Protein AF-A0A4Q5QZC1-F1 (afdb_monomer_lite)

Structure (mmCIF, N/CA/C/O backbone):
data_AF-A0A4Q5QZC1-F1
#
_entry.id   AF-A0A4Q5QZC1-F1
#
loop_
_atom_site.group_PDB
_atom_site.id
_atom_site.type_symbol
_atom_site.label_atom_id
_atom_site.label_alt_id
_atom_site.label_comp_id
_atom_site.label_asym_id
_atom_site.label_entity_id
_atom_site.label_seq_id
_atom_site.pdbx_PDB_ins_code
_atom_site.Cartn_x
_atom_site.Cartn_y
_atom_site.Cartn_z
_atom_site.occupancy
_atom_site.B_iso_or_equiv
_atom_site.auth_seq_id
_atom_site.auth_comp_id
_atom_site.auth_asym_id
_atom_site.auth_atom_id
_atom_site.pdbx_PDB_model_num
ATOM 1 N N . MET A 1 1 ? 16.296 22.040 -18.620 1.00 51.50 1 MET A N 1
ATOM 2 C CA . MET A 1 1 ? 14.878 21.638 -18.456 1.00 51.50 1 MET A CA 1
ATOM 3 C C . MET A 1 1 ? 14.466 21.848 -17.004 1.00 51.50 1 MET A C 1
ATOM 5 O O . MET A 1 1 ? 15.340 21.862 -16.149 1.00 51.50 1 MET A O 1
ATOM 9 N N . SER A 1 2 ? 13.186 22.104 -16.729 1.00 65.38 2 SER A N 1
ATOM 10 C CA . SER A 1 2 ? 12.706 22.501 -15.399 1.00 65.38 2 SER A CA 1
ATOM 11 C C . SER A 1 2 ? 12.671 21.327 -14.413 1.00 65.38 2 SER A C 1
ATOM 13 O O . SER A 1 2 ? 12.423 20.183 -14.792 1.00 65.38 2 SER A O 1
ATOM 15 N N . LEU A 1 3 ? 12.852 21.641 -13.127 1.00 75.88 3 LEU A N 1
ATOM 16 C CA . LEU A 1 3 ? 12.714 20.746 -11.965 1.00 75.88 3 LEU A CA 1
ATOM 17 C C . LEU A 1 3 ? 11.412 19.904 -12.008 1.00 75.88 3 LEU A C 1
ATOM 19 O O . LEU A 1 3 ? 11.360 18.784 -11.505 1.00 75.88 3 LEU A O 1
ATOM 23 N N . ALA A 1 4 ? 10.385 20.405 -12.703 1.00 81.50 4 ALA A N 1
ATOM 24 C CA . ALA A 1 4 ? 9.113 19.732 -12.946 1.00 81.50 4 ALA A CA 1
ATOM 25 C C . ALA A 1 4 ? 9.234 18.383 -13.684 1.00 81.50 4 ALA A C 1
ATOM 27 O O . ALA A 1 4 ? 8.495 17.457 -13.360 1.00 81.50 4 ALA A O 1
ATOM 28 N N . VAL A 1 5 ? 10.157 18.238 -14.645 1.00 79.62 5 VAL A N 1
ATOM 29 C CA . VAL A 1 5 ? 10.320 16.973 -15.391 1.00 79.62 5 VAL A CA 1
ATOM 30 C C . VAL A 1 5 ? 10.886 15.882 -14.483 1.00 79.62 5 VAL A C 1
ATOM 32 O O . VAL A 1 5 ? 10.358 14.772 -14.461 1.00 79.62 5 VAL A O 1
ATOM 35 N N . GLY A 1 6 ? 11.894 16.219 -13.672 1.00 82.19 6 GLY A N 1
ATOM 36 C CA . GLY A 1 6 ? 12.444 15.331 -12.644 1.00 82.19 6 GLY A CA 1
ATOM 37 C C . GLY A 1 6 ? 11.364 14.843 -11.678 1.00 82.19 6 GLY A C 1
ATOM 38 O O . GLY A 1 6 ? 11.226 13.642 -11.444 1.00 82.19 6 GLY A O 1
ATOM 39 N N . PHE A 1 7 ? 10.536 15.770 -11.185 1.00 84.50 7 PHE A N 1
ATOM 40 C CA . PHE A 1 7 ? 9.420 15.446 -10.297 1.00 84.50 7 PHE A CA 1
ATOM 41 C C . PHE A 1 7 ? 8.383 14.528 -10.960 1.00 84.50 7 PHE A C 1
ATOM 43 O O . PHE A 1 7 ? 7.945 13.560 -10.342 1.00 84.50 7 PHE A O 1
ATOM 50 N N . LEU A 1 8 ? 8.033 14.776 -12.227 1.00 86.44 8 LEU A N 1
ATOM 51 C CA . LEU A 1 8 ? 7.104 13.931 -12.981 1.00 86.44 8 LEU A CA 1
ATOM 52 C C . LEU A 1 8 ? 7.615 12.490 -13.103 1.00 86.44 8 LEU A C 1
ATOM 54 O O . LEU A 1 8 ? 6.837 11.552 -12.955 1.00 86.44 8 LEU A O 1
ATOM 58 N N . ILE A 1 9 ? 8.915 12.299 -13.339 1.00 86.19 9 ILE A N 1
ATOM 59 C CA . ILE A 1 9 ? 9.518 10.962 -13.434 1.00 86.19 9 ILE A CA 1
ATOM 60 C C . ILE A 1 9 ? 9.476 10.259 -12.082 1.00 86.19 9 ILE A C 1
ATOM 62 O O . ILE A 1 9 ? 9.075 9.101 -12.022 1.00 86.19 9 ILE A O 1
ATOM 66 N N . ILE A 1 10 ? 9.854 10.944 -10.998 1.00 87.94 10 ILE A N 1
ATOM 67 C CA . ILE A 1 10 ? 9.783 10.379 -9.641 1.00 87.94 10 ILE A CA 1
ATOM 68 C C . ILE A 1 10 ? 8.345 9.976 -9.316 1.00 87.94 10 ILE A C 1
ATOM 70 O O . ILE A 1 10 ? 8.111 8.876 -8.818 1.00 87.94 10 ILE A O 1
ATOM 74 N N . PHE A 1 11 ? 7.379 10.833 -9.647 1.00 89.19 11 PHE A N 1
ATOM 75 C CA . PHE A 1 11 ? 5.967 10.539 -9.461 1.00 89.19 11 PHE A CA 1
ATOM 76 C C . PHE A 1 11 ? 5.536 9.310 -10.268 1.00 89.19 11 PHE A C 1
ATOM 78 O O . PHE A 1 11 ? 4.934 8.401 -9.703 1.00 89.19 11 PHE A O 1
ATOM 85 N N . LEU A 1 12 ? 5.902 9.230 -11.553 1.00 90.94 12 LEU A N 1
ATOM 86 C CA . LEU A 1 12 ? 5.626 8.065 -12.398 1.00 90.94 12 LEU A CA 1
ATOM 87 C C . LEU A 1 12 ? 6.232 6.788 -11.806 1.00 90.94 12 LEU A C 1
ATOM 89 O O . LEU A 1 12 ? 5.527 5.792 -11.691 1.00 90.94 12 LEU A O 1
ATOM 93 N N . LEU A 1 13 ? 7.490 6.824 -11.364 1.00 91.69 13 LEU A N 1
ATOM 94 C CA . LEU A 1 13 ? 8.156 5.687 -10.720 1.00 91.69 13 LEU A CA 1
ATOM 95 C C . LEU A 1 13 ? 7.508 5.290 -9.382 1.00 91.69 13 LEU A C 1
ATOM 97 O O . LEU A 1 13 ? 7.599 4.135 -8.982 1.00 91.69 13 LEU A O 1
ATOM 101 N N . ALA A 1 14 ? 6.818 6.201 -8.694 1.00 92.94 14 ALA A N 1
ATOM 102 C CA . ALA A 1 14 ? 6.074 5.877 -7.478 1.00 92.94 14 ALA A CA 1
ATOM 103 C C . ALA A 1 14 ? 4.723 5.189 -7.760 1.00 92.94 14 ALA A C 1
ATOM 105 O O . ALA A 1 14 ? 4.244 4.427 -6.916 1.00 92.94 14 ALA A O 1
ATOM 106 N N . VAL A 1 15 ? 4.114 5.402 -8.939 1.00 93.81 15 VAL A N 1
ATOM 107 C CA . VAL A 1 15 ? 2.764 4.901 -9.283 1.00 93.81 15 VAL A CA 1
ATOM 108 C C . VAL A 1 15 ? 2.566 3.406 -8.990 1.00 93.81 15 VAL A C 1
ATOM 110 O O . VAL A 1 15 ? 1.575 3.082 -8.330 1.00 93.81 15 VAL A O 1
ATOM 113 N N . PRO A 1 16 ? 3.460 2.477 -9.389 1.00 95.31 16 PRO A N 1
ATOM 114 C CA . PRO A 1 16 ? 3.272 1.052 -9.113 1.00 95.31 16 PRO A CA 1
ATOM 115 C C . PRO A 1 16 ? 3.154 0.756 -7.613 1.00 95.31 16 PRO A C 1
ATOM 117 O O . PRO A 1 16 ? 2.273 0.004 -7.194 1.00 95.31 16 PRO A O 1
ATOM 120 N N . GLY A 1 17 ? 3.981 1.407 -6.791 1.00 95.00 17 GLY A N 1
ATOM 121 C CA . GLY A 1 17 ? 3.935 1.269 -5.338 1.00 95.00 17 GLY A CA 1
ATOM 122 C C . GLY A 1 17 ? 2.693 1.904 -4.712 1.00 95.00 17 GLY A C 1
ATOM 123 O O . GLY A 1 17 ? 2.140 1.356 -3.755 1.00 95.00 17 GLY A O 1
ATOM 124 N N . ILE A 1 18 ? 2.204 3.021 -5.266 1.00 92.25 18 ILE A N 1
ATOM 125 C CA . ILE A 1 18 ? 0.945 3.650 -4.832 1.00 92.25 18 ILE A CA 1
ATOM 126 C C . ILE A 1 18 ? -0.213 2.684 -5.094 1.00 92.25 18 ILE A C 1
ATOM 128 O O . ILE A 1 18 ? -1.002 2.399 -4.190 1.00 92.25 18 ILE A O 1
ATOM 132 N N . VAL A 1 19 ? -0.280 2.118 -6.304 1.00 94.12 19 VAL A N 1
ATOM 133 C CA . VAL A 1 19 ? -1.294 1.125 -6.684 1.00 94.12 19 VAL A CA 1
ATOM 134 C C . VAL A 1 19 ? -1.217 -0.105 -5.785 1.00 94.12 19 VAL A C 1
ATOM 136 O O . VAL A 1 19 ? -2.257 -0.568 -5.309 1.00 94.12 19 VAL A O 1
ATOM 139 N N . PHE A 1 20 ? -0.012 -0.598 -5.486 1.00 94.50 20 PHE A N 1
ATOM 140 C CA . PHE A 1 20 ? 0.186 -1.699 -4.547 1.00 94.50 20 PHE A CA 1
ATOM 141 C C . PHE A 1 20 ? -0.439 -1.388 -3.182 1.00 94.50 20 PHE A C 1
ATOM 143 O O . PHE A 1 20 ? -1.274 -2.151 -2.693 1.00 94.50 20 PHE A O 1
ATOM 150 N N . ARG A 1 21 ? -0.086 -0.246 -2.578 1.00 89.56 21 ARG A N 1
ATOM 151 C CA . ARG A 1 21 ? -0.557 0.147 -1.240 1.00 89.56 21 ARG A CA 1
ATOM 152 C C . ARG A 1 21 ? -2.072 0.330 -1.204 1.00 89.56 21 ARG A C 1
ATOM 154 O O . ARG A 1 21 ? -2.736 -0.238 -0.337 1.00 89.56 21 ARG A O 1
ATOM 161 N N . VAL A 1 22 ? -2.626 1.075 -2.160 1.00 88.25 22 VAL A N 1
ATOM 162 C CA . VAL A 1 22 ? -4.073 1.324 -2.266 1.00 88.25 22 VAL A CA 1
ATOM 163 C C . VAL A 1 22 ? -4.843 0.011 -2.404 1.00 88.25 22 VAL A C 1
ATOM 165 O O . VAL A 1 22 ? -5.880 -0.169 -1.765 1.00 88.25 22 VAL A O 1
ATOM 168 N N . THR A 1 23 ? -4.322 -0.928 -3.194 1.00 91.50 23 THR A N 1
ATOM 169 C CA . THR A 1 23 ? -4.947 -2.239 -3.418 1.00 91.50 23 THR A CA 1
ATOM 170 C C . THR A 1 23 ? -4.820 -3.152 -2.199 1.00 91.50 23 THR A C 1
ATOM 172 O O . THR A 1 23 ? -5.777 -3.834 -1.828 1.00 91.50 23 THR A O 1
ATOM 175 N N . TYR A 1 24 ? -3.668 -3.145 -1.530 1.00 90.56 24 TYR A N 1
ATOM 176 C CA . TYR A 1 24 ? -3.443 -3.916 -0.309 1.00 90.56 24 TYR A CA 1
ATOM 177 C C . TYR A 1 24 ? -4.379 -3.465 0.827 1.00 90.56 24 TYR A C 1
ATOM 179 O O . TYR A 1 24 ? -4.930 -4.294 1.552 1.00 90.56 24 TYR A O 1
ATOM 187 N N . LEU A 1 25 ? -4.630 -2.156 0.924 1.00 87.69 25 LEU A N 1
ATOM 188 C CA . LEU A 1 25 ? -5.475 -1.529 1.943 1.00 87.69 25 LEU A CA 1
ATOM 189 C C . LEU A 1 25 ? -6.933 -1.291 1.495 1.00 87.69 25 LEU A C 1
ATOM 191 O O . LEU A 1 25 ? -7.678 -0.577 2.161 1.00 87.69 25 LEU A O 1
ATOM 195 N N . SER A 1 26 ? -7.400 -1.875 0.386 1.00 80.94 26 SER A N 1
ATOM 196 C CA . SER A 1 26 ? -8.774 -1.664 -0.117 1.00 80.94 26 SER A CA 1
ATOM 197 C C . SER A 1 26 ? -9.843 -2.476 0.644 1.00 80.94 26 SER A C 1
ATOM 199 O O . SER A 1 26 ? -10.668 -3.167 0.050 1.00 80.94 26 SER A O 1
ATOM 201 N N . SER A 1 27 ? -9.818 -2.473 1.980 1.00 70.56 27 SER A N 1
ATOM 202 C CA . SER A 1 27 ? -10.809 -3.164 2.825 1.00 70.56 27 SER A CA 1
ATOM 203 C C . SER A 1 27 ? -11.757 -2.172 3.498 1.00 70.56 27 SER A C 1
ATOM 205 O O . SER A 1 27 ? -11.266 -1.135 3.943 1.00 70.56 27 SER A O 1
ATOM 207 N N . PRO A 1 28 ? -13.053 -2.502 3.683 1.00 61.62 28 PRO A N 1
ATOM 208 C CA . PRO A 1 28 ? -13.998 -1.660 4.429 1.00 61.62 28 PRO A CA 1
ATOM 209 C C . PRO A 1 28 ? -13.512 -1.283 5.836 1.00 61.62 28 PRO A C 1
ATOM 211 O O . PRO A 1 28 ? -13.788 -0.195 6.323 1.00 61.62 28 PRO A O 1
ATOM 214 N N . TYR A 1 29 ? -12.733 -2.167 6.464 1.00 61.12 29 TYR A N 1
ATOM 215 C CA . TYR A 1 29 ? -12.185 -1.987 7.814 1.00 61.12 29 TYR A CA 1
ATOM 216 C C . TYR A 1 29 ? -10.693 -1.613 7.816 1.00 61.12 29 TYR A C 1
ATOM 218 O O . TYR A 1 29 ? -10.012 -1.724 8.837 1.00 61.12 29 TYR A O 1
ATOM 226 N N . SER A 1 30 ? -10.133 -1.255 6.655 1.00 61.41 30 SER A N 1
ATOM 227 C CA . SER A 1 30 ? -8.698 -1.011 6.540 1.00 61.41 30 SER A CA 1
ATOM 228 C C . SER A 1 30 ? -8.274 0.308 7.187 1.00 61.41 30 SER A C 1
ATOM 230 O O . SER A 1 30 ? -9.008 1.292 7.170 1.00 61.41 30 SER A O 1
ATOM 232 N N . LYS A 1 31 ? -7.020 0.358 7.653 1.00 61.78 31 LYS A N 1
ATOM 233 C CA . LYS A 1 31 ? -6.296 1.570 8.069 1.00 61.78 31 LYS A CA 1
ATOM 234 C C . LYS A 1 31 ? -6.270 2.695 7.028 1.00 61.78 31 LYS A C 1
ATOM 236 O O . LYS A 1 31 ? -5.840 3.786 7.367 1.00 61.78 31 LYS A O 1
ATOM 241 N N . ARG A 1 32 ? -6.725 2.463 5.792 1.00 56.56 32 ARG A N 1
ATOM 242 C CA . ARG A 1 32 ? -6.837 3.492 4.746 1.00 56.56 32 ARG A CA 1
ATOM 243 C C . ARG A 1 32 ? -7.636 4.730 5.185 1.00 56.56 32 ARG A C 1
ATOM 245 O O . ARG A 1 32 ? -7.406 5.801 4.646 1.00 56.56 32 ARG A O 1
ATOM 252 N N . ASN A 1 33 ? -8.539 4.587 6.157 1.00 53.50 33 ASN A N 1
ATOM 253 C CA . ASN A 1 33 ? -9.345 5.694 6.687 1.00 53.50 33 ASN A CA 1
ATOM 254 C C . ASN A 1 33 ? -8.649 6.501 7.798 1.00 53.50 33 ASN A C 1
ATOM 256 O O . ASN A 1 33 ? -9.258 7.408 8.356 1.00 53.50 33 ASN A O 1
ATOM 260 N N . ILE A 1 34 ? -7.400 6.169 8.127 1.00 58.31 34 ILE A N 1
ATOM 261 C CA . ILE A 1 34 ? -6.556 6.978 9.002 1.00 58.31 34 ILE A CA 1
ATOM 262 C C . ILE A 1 34 ? -5.845 8.000 8.104 1.00 58.31 34 ILE A C 1
ATOM 264 O O . ILE A 1 34 ? -5.271 7.608 7.090 1.00 58.31 34 ILE A O 1
ATOM 268 N N . ASN A 1 35 ? -5.903 9.285 8.456 1.00 54.94 35 ASN A N 1
ATOM 269 C CA . ASN A 1 35 ? -5.158 10.409 7.900 1.00 54.94 35 ASN A CA 1
ATOM 270 C C . ASN A 1 35 ? -3.667 10.067 7.891 1.00 54.94 35 ASN A C 1
ATOM 272 O O . ASN A 1 35 ? -2.915 10.431 8.790 1.00 54.94 35 ASN A O 1
ATOM 276 N N . THR A 1 36 ? -3.218 9.384 6.852 1.00 63.41 36 THR A N 1
ATOM 277 C CA . THR A 1 36 ? -1.829 9.484 6.440 1.00 63.41 36 THR A CA 1
ATOM 278 C C . THR A 1 36 ? -1.707 10.743 5.608 1.00 63.41 36 THR A C 1
ATOM 280 O O . THR A 1 36 ? -2.541 10.997 4.734 1.00 63.41 36 THR A O 1
ATOM 283 N N . THR A 1 37 ? -0.698 11.564 5.883 1.00 73.56 37 THR A N 1
ATOM 284 C CA . THR A 1 37 ? -0.448 12.734 5.034 1.00 73.56 37 THR A CA 1
ATOM 285 C C . THR A 1 37 ? -0.144 12.266 3.608 1.00 73.56 37 THR A C 1
ATOM 287 O O . THR A 1 37 ? 0.437 11.198 3.414 1.00 73.56 37 THR A O 1
ATOM 290 N N . THR A 1 38 ? -0.483 13.057 2.583 1.00 72.44 38 THR A N 1
ATOM 291 C CA . THR A 1 38 ? -0.159 12.715 1.182 1.00 72.44 38 THR A CA 1
ATOM 292 C C . THR A 1 38 ? 1.329 12.386 1.006 1.00 72.44 38 THR A C 1
ATOM 294 O O . THR A 1 38 ? 1.693 11.517 0.218 1.00 72.44 38 THR A O 1
ATOM 297 N N . LEU A 1 39 ? 2.200 13.035 1.788 1.00 75.62 39 LEU A N 1
ATOM 298 C CA . LEU A 1 39 ? 3.631 12.740 1.826 1.00 75.62 39 LEU A CA 1
ATOM 299 C C . LEU A 1 39 ? 3.932 11.357 2.408 1.00 75.62 39 LEU A C 1
ATOM 301 O O . LEU A 1 39 ? 4.700 10.616 1.804 1.00 75.62 39 LEU A O 1
ATOM 305 N N . GLU A 1 40 ? 3.336 10.976 3.537 1.00 77.06 40 GLU A N 1
ATOM 306 C CA . GLU A 1 40 ? 3.491 9.627 4.101 1.00 77.06 40 GLU A CA 1
ATOM 307 C C . GLU A 1 40 ? 2.998 8.541 3.146 1.00 77.06 40 GLU A C 1
ATOM 309 O O . GLU A 1 40 ? 3.614 7.476 3.042 1.00 77.06 40 GLU A O 1
ATOM 314 N N . GLU A 1 41 ? 1.914 8.796 2.412 1.00 76.88 41 GLU A N 1
ATOM 315 C CA . GLU A 1 41 ? 1.438 7.877 1.379 1.00 76.88 41 GLU A CA 1
ATOM 316 C C . GLU A 1 41 ? 2.471 7.700 0.270 1.00 76.88 41 GLU A C 1
ATOM 318 O O . GLU A 1 41 ? 2.780 6.567 -0.102 1.00 76.88 41 GLU A O 1
ATOM 323 N N . ILE A 1 42 ? 3.061 8.802 -0.201 1.00 80.31 42 ILE A N 1
ATOM 324 C CA . ILE A 1 42 ? 4.128 8.773 -1.201 1.00 80.31 42 ILE A CA 1
ATOM 325 C C . ILE A 1 42 ? 5.345 8.025 -0.645 1.00 80.31 42 ILE A C 1
ATOM 327 O O . ILE A 1 42 ? 5.760 7.037 -1.245 1.00 80.31 42 ILE A O 1
ATOM 331 N N . TYR A 1 43 ? 5.875 8.397 0.522 1.00 84.50 43 TYR A N 1
ATOM 332 C CA . TYR A 1 43 ? 7.055 7.748 1.106 1.00 84.50 43 TYR A CA 1
ATOM 333 C C . TYR A 1 43 ? 6.848 6.252 1.351 1.00 84.50 43 TYR A C 1
ATOM 335 O O . TYR A 1 43 ? 7.698 5.440 0.985 1.00 84.50 43 TYR A O 1
ATOM 343 N N . SER A 1 44 ? 5.702 5.865 1.913 1.00 83.00 44 SER A N 1
ATOM 344 C CA . SER A 1 44 ? 5.386 4.451 2.147 1.00 83.00 44 SER A CA 1
ATOM 345 C C . SER A 1 44 ? 5.166 3.668 0.849 1.00 83.00 44 SER A C 1
ATOM 347 O O . SER A 1 44 ? 5.385 2.458 0.832 1.00 83.00 44 SER A O 1
ATOM 349 N N . SER A 1 45 ? 4.792 4.337 -0.246 1.00 89.31 45 SER A N 1
ATOM 350 C CA . SER A 1 45 ? 4.674 3.736 -1.578 1.00 89.31 45 SER A CA 1
ATOM 351 C C . SER A 1 45 ? 6.007 3.598 -2.326 1.00 89.31 45 SER A C 1
ATOM 353 O O . SER A 1 45 ? 6.134 2.724 -3.185 1.00 89.31 45 SER A O 1
ATOM 355 N N . LEU A 1 46 ? 7.031 4.383 -1.974 1.00 91.50 46 LEU A N 1
ATOM 356 C CA . LEU A 1 46 ? 8.352 4.289 -2.608 1.00 91.50 46 LEU A CA 1
ATOM 357 C C . LEU A 1 46 ? 9.039 2.950 -2.322 1.00 91.50 46 LEU A C 1
ATOM 359 O O . LEU A 1 46 ? 9.719 2.420 -3.196 1.00 91.50 46 LEU A O 1
ATOM 363 N N . ILE A 1 47 ? 8.840 2.378 -1.131 1.00 91.88 47 ILE A N 1
ATOM 364 C CA . ILE A 1 47 ? 9.422 1.080 -0.757 1.00 91.88 47 ILE A CA 1
ATOM 365 C C . ILE A 1 47 ? 8.930 -0.049 -1.683 1.00 91.88 47 ILE A C 1
ATOM 367 O O . ILE A 1 47 ? 9.772 -0.691 -2.316 1.00 91.88 47 ILE A O 1
ATOM 371 N N . PRO A 1 48 ? 7.612 -0.314 -1.824 1.00 92.50 48 PRO A N 1
ATOM 372 C CA . PRO A 1 48 ? 7.143 -1.328 -2.760 1.00 92.50 48 PRO A CA 1
ATOM 373 C C . PRO A 1 48 ? 7.516 -0.973 -4.201 1.00 92.50 48 PRO A C 1
ATOM 375 O O . PRO A 1 48 ? 7.996 -1.851 -4.915 1.00 92.50 48 PRO A O 1
ATOM 378 N N . ALA A 1 49 ? 7.407 0.295 -4.617 1.00 95.50 49 ALA A N 1
ATOM 379 C CA . ALA A 1 49 ? 7.833 0.706 -5.955 1.00 95.50 49 ALA A CA 1
ATOM 380 C C . ALA A 1 49 ? 9.289 0.296 -6.236 1.00 95.50 49 ALA A C 1
ATOM 382 O O . ALA A 1 49 ? 9.561 -0.363 -7.238 1.00 95.50 49 ALA A O 1
ATOM 383 N N . PHE A 1 50 ? 10.212 0.603 -5.320 1.00 95.00 50 PHE A N 1
ATOM 384 C CA . PHE A 1 50 ? 11.624 0.246 -5.435 1.00 95.00 50 PHE A CA 1
ATOM 385 C C . PHE A 1 50 ? 11.840 -1.269 -5.535 1.00 95.00 50 PHE A C 1
ATOM 387 O O . PHE A 1 50 ? 12.597 -1.722 -6.397 1.00 95.00 50 PHE A O 1
ATOM 394 N N . ILE A 1 51 ? 11.156 -2.062 -4.702 1.00 95.75 51 ILE A N 1
ATOM 395 C CA . ILE A 1 51 ? 11.254 -3.529 -4.726 1.00 95.75 51 ILE A CA 1
ATOM 396 C C . ILE A 1 51 ? 10.816 -4.069 -6.092 1.00 95.75 51 ILE A C 1
ATOM 398 O O . ILE A 1 51 ? 11.555 -4.822 -6.726 1.00 95.75 51 ILE A O 1
ATOM 402 N N . PHE A 1 52 ? 9.647 -3.659 -6.585 1.00 95.88 52 PHE A N 1
ATOM 403 C CA . PHE A 1 52 ? 9.114 -4.165 -7.850 1.00 95.88 52 PHE A CA 1
ATOM 404 C C . PHE A 1 52 ? 9.885 -3.666 -9.071 1.00 95.88 52 PHE A C 1
ATOM 406 O O . PHE A 1 52 ? 10.095 -4.435 -10.012 1.00 95.88 52 PHE A O 1
ATOM 413 N N . HIS A 1 53 ? 10.367 -2.421 -9.055 1.00 95.81 53 HIS A N 1
ATOM 414 C CA . HIS A 1 53 ? 11.279 -1.932 -10.083 1.00 95.81 53 HIS A CA 1
ATOM 415 C C . HIS A 1 53 ? 12.570 -2.754 -10.101 1.00 95.81 53 HIS A C 1
ATOM 417 O O . HIS A 1 53 ? 12.965 -3.211 -11.170 1.00 95.81 53 HIS A O 1
ATOM 423 N N . SER A 1 54 ? 13.173 -3.025 -8.940 1.00 95.62 54 SER A N 1
ATOM 424 C CA . SER A 1 54 ? 14.393 -3.837 -8.829 1.00 95.62 54 SER A CA 1
ATOM 425 C C . SER A 1 54 ? 14.189 -5.253 -9.368 1.00 95.62 54 SER A C 1
ATOM 427 O O . SER A 1 54 ? 14.979 -5.724 -10.183 1.00 95.62 54 SER A O 1
ATOM 429 N N . VAL A 1 55 ? 13.093 -5.916 -8.987 1.00 96.12 55 VAL A N 1
ATOM 430 C CA . VAL A 1 55 ? 12.746 -7.247 -9.511 1.00 96.12 55 VAL A CA 1
ATOM 431 C C . VAL A 1 55 ? 12.541 -7.201 -11.026 1.00 96.12 55 VAL A C 1
ATOM 433 O O . VAL A 1 55 ? 13.096 -8.027 -11.745 1.00 96.12 55 VAL A O 1
ATOM 436 N N . SER A 1 56 ? 11.807 -6.210 -11.533 1.00 95.38 56 SER A N 1
ATOM 437 C CA . SER A 1 56 ? 11.558 -6.067 -12.972 1.00 95.38 56 SER A CA 1
ATOM 438 C C . SER A 1 56 ? 12.844 -5.815 -13.762 1.00 95.38 56 SER A C 1
ATOM 440 O O . SER A 1 56 ? 13.028 -6.373 -14.839 1.00 95.38 56 SER A O 1
ATOM 442 N N . VAL A 1 57 ? 13.759 -5.009 -13.218 1.00 94.56 57 VAL A N 1
ATOM 443 C CA . VAL A 1 57 ? 15.087 -4.757 -13.793 1.00 94.56 57 VAL A CA 1
ATOM 444 C C . VAL A 1 57 ? 15.900 -6.047 -13.876 1.00 94.56 57 VAL A C 1
ATOM 446 O O . VAL A 1 57 ? 16.495 -6.317 -14.919 1.00 94.56 57 VAL A O 1
ATOM 449 N N . LEU A 1 58 ? 15.919 -6.849 -12.807 1.00 95.50 58 LEU A N 1
ATOM 450 C CA . LEU A 1 58 ? 16.615 -8.137 -12.793 1.00 95.50 58 LEU A CA 1
ATOM 451 C C . LEU A 1 58 ? 16.039 -9.100 -13.836 1.00 95.50 58 LEU A C 1
ATOM 453 O O . LEU A 1 58 ? 16.802 -9.714 -14.579 1.00 95.50 58 LEU A O 1
ATOM 457 N N . VAL A 1 59 ? 14.709 -9.184 -13.944 1.00 95.88 59 VAL A N 1
ATOM 458 C CA . VAL A 1 59 ? 14.031 -10.019 -14.949 1.00 95.88 59 VAL A CA 1
ATOM 459 C C . VAL A 1 59 ? 14.389 -9.571 -16.366 1.00 95.88 59 VAL A C 1
ATOM 461 O O . VAL A 1 59 ? 14.820 -10.388 -17.173 1.00 95.88 59 VAL A O 1
ATOM 464 N N . LEU A 1 60 ? 14.276 -8.276 -16.671 1.00 95.31 60 LEU A N 1
ATOM 465 C CA . LEU A 1 60 ? 14.606 -7.740 -17.996 1.00 95.31 60 LEU A CA 1
ATOM 466 C C . LEU A 1 60 ? 16.082 -7.944 -18.353 1.00 95.31 60 LEU A C 1
ATOM 468 O O . LEU A 1 60 ? 16.394 -8.305 -19.486 1.00 95.31 60 LEU A O 1
ATOM 472 N N . SER A 1 61 ? 16.977 -7.770 -17.381 1.00 94.00 61 SER A N 1
ATOM 473 C CA . SER A 1 61 ? 18.413 -7.999 -17.569 1.00 94.00 61 SER A CA 1
ATOM 474 C C . SER A 1 61 ? 18.710 -9.479 -17.831 1.00 94.00 61 SER A C 1
ATOM 476 O O . SER A 1 61 ? 19.500 -9.795 -18.717 1.00 94.00 61 SER A O 1
ATOM 478 N N . GLY A 1 62 ? 18.033 -10.390 -17.122 1.00 95.69 62 GLY A N 1
ATOM 479 C CA . GLY A 1 62 ? 18.108 -11.835 -17.361 1.00 95.69 62 GLY A CA 1
ATOM 480 C C . GLY A 1 62 ? 17.569 -12.260 -18.732 1.00 95.69 62 GLY A C 1
ATOM 481 O O . GLY A 1 62 ? 18.060 -13.224 -19.309 1.00 95.69 62 GLY A O 1
ATOM 482 N N . LEU A 1 63 ? 16.616 -11.506 -19.290 1.00 95.75 63 LEU A N 1
ATOM 483 C CA . LEU A 1 63 ? 16.112 -11.677 -20.659 1.00 95.75 63 LEU A CA 1
ATOM 484 C C . LEU A 1 63 ? 17.019 -11.037 -21.730 1.00 95.75 63 LEU A C 1
ATOM 486 O O . LEU A 1 63 ? 16.701 -11.094 -22.915 1.00 95.75 63 LEU A O 1
ATOM 490 N N . GLY A 1 64 ? 18.140 -10.424 -21.338 1.00 94.06 64 GLY A N 1
ATOM 491 C CA . GLY A 1 64 ? 19.116 -9.826 -22.252 1.00 94.06 64 GLY A CA 1
ATOM 492 C C . GLY A 1 64 ? 18.837 -8.371 -22.644 1.00 94.06 64 GLY A C 1
ATOM 493 O O . GLY A 1 64 ? 19.574 -7.810 -23.459 1.00 94.06 64 GLY A O 1
ATOM 494 N N . TYR A 1 65 ? 17.822 -7.721 -22.065 1.00 92.00 65 TYR A N 1
ATOM 495 C CA . TYR A 1 65 ? 17.576 -6.298 -22.300 1.00 92.00 65 TYR A CA 1
ATOM 496 C C . TYR A 1 65 ? 18.607 -5.439 -21.560 1.00 92.00 65 TYR A C 1
ATOM 498 O O . TYR A 1 65 ? 18.836 -5.595 -20.361 1.00 92.00 65 TYR A O 1
ATOM 506 N N . LYS A 1 66 ? 19.210 -4.477 -22.267 1.00 89.75 66 LYS A N 1
ATOM 507 C CA . LYS A 1 66 ? 20.153 -3.513 -21.682 1.00 89.75 66 LYS A CA 1
ATOM 508 C C . LYS A 1 66 ? 19.413 -2.259 -21.234 1.00 89.75 66 LYS A C 1
ATOM 510 O O . LYS A 1 66 ? 18.905 -1.505 -22.060 1.00 89.75 66 LYS A O 1
ATOM 515 N N . ILE A 1 67 ? 19.383 -2.018 -19.928 1.00 88.06 67 ILE A N 1
ATOM 516 C CA . ILE A 1 67 ? 18.734 -0.841 -19.343 1.00 88.06 67 ILE A CA 1
ATOM 517 C C . ILE A 1 67 ? 19.754 0.296 -19.244 1.00 88.06 67 ILE A C 1
ATOM 519 O O . ILE A 1 67 ? 20.794 0.166 -18.600 1.00 88.06 67 ILE A O 1
ATOM 523 N N . ASN A 1 68 ? 19.458 1.430 -19.881 1.00 87.56 68 ASN A N 1
ATOM 524 C CA . ASN A 1 68 ? 20.323 2.606 -19.847 1.00 87.56 68 ASN A CA 1
ATOM 525 C C . ASN A 1 68 ? 20.023 3.473 -18.611 1.00 87.56 68 ASN A C 1
ATOM 527 O O . ASN A 1 68 ? 19.300 4.468 -18.686 1.00 87.56 68 ASN A O 1
ATOM 531 N N . PHE A 1 69 ? 20.594 3.100 -17.463 1.00 86.69 69 PHE A N 1
ATOM 532 C CA . PHE A 1 69 ? 20.445 3.863 -16.217 1.00 86.69 69 PHE A CA 1
ATOM 533 C C . PHE A 1 69 ? 20.995 5.286 -16.317 1.00 86.69 69 PHE A C 1
ATOM 535 O O . PHE A 1 69 ? 20.437 6.193 -15.703 1.00 86.69 69 PHE A O 1
ATOM 542 N N . GLN A 1 70 ? 22.036 5.504 -17.127 1.00 85.62 70 GLN A N 1
ATOM 543 C CA . GLN A 1 70 ? 22.594 6.837 -17.343 1.00 85.62 70 GLN A CA 1
ATOM 544 C C . GLN A 1 70 ? 21.563 7.772 -17.981 1.00 85.62 70 GLN A C 1
ATOM 546 O O . GLN A 1 70 ? 21.460 8.930 -17.588 1.00 85.62 70 GLN A O 1
ATOM 551 N N . PHE A 1 71 ? 20.772 7.274 -18.935 1.00 83.00 71 PHE A N 1
ATOM 552 C CA . PHE A 1 71 ? 19.697 8.048 -19.550 1.00 83.00 71 PHE A CA 1
ATOM 553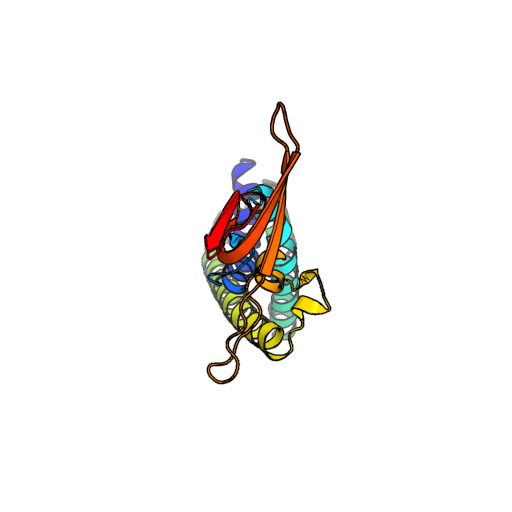 C C . PHE A 1 71 ? 18.616 8.424 -18.528 1.00 83.00 71 PHE A C 1
ATOM 555 O O . PHE A 1 71 ? 18.243 9.591 -18.452 1.00 83.00 71 PHE A O 1
ATOM 562 N N . ILE A 1 72 ? 18.181 7.474 -17.691 1.00 82.56 72 ILE A N 1
ATOM 563 C CA . ILE A 1 72 ? 17.199 7.724 -16.619 1.00 82.56 72 ILE A CA 1
ATOM 564 C C . ILE A 1 72 ? 17.741 8.754 -15.617 1.00 82.56 72 ILE A C 1
ATOM 566 O O . ILE A 1 72 ? 17.036 9.695 -15.255 1.00 82.56 72 ILE A O 1
ATOM 570 N N . PHE A 1 73 ? 19.002 8.618 -15.201 1.00 83.62 73 PHE A N 1
ATOM 571 C CA . PHE A 1 73 ? 19.643 9.558 -14.285 1.00 83.62 73 PHE A CA 1
ATOM 572 C C . PHE A 1 73 ? 19.738 10.960 -14.892 1.00 83.62 73 PHE A C 1
ATOM 574 O O . PHE A 1 73 ? 19.338 11.929 -14.253 1.00 83.62 73 PHE A O 1
ATOM 581 N N . ASN A 1 74 ? 20.177 11.073 -16.149 1.00 82.75 74 ASN A N 1
ATOM 582 C CA . ASN A 1 74 ? 20.239 12.348 -16.866 1.00 82.75 74 ASN A CA 1
ATOM 583 C C . ASN A 1 74 ? 18.857 13.017 -16.980 1.00 82.75 74 ASN A C 1
ATOM 585 O O . ASN A 1 74 ? 18.766 14.241 -16.861 1.00 82.75 74 ASN A O 1
ATOM 589 N N . LEU A 1 75 ? 17.796 12.220 -17.166 1.00 79.25 75 LEU A N 1
ATOM 590 C CA . LEU A 1 75 ? 16.404 12.674 -17.193 1.00 79.25 75 LEU A CA 1
ATOM 591 C C . LEU A 1 75 ? 15.967 13.228 -15.821 1.00 79.25 75 LEU A C 1
ATOM 593 O O . LEU A 1 75 ? 15.315 14.269 -15.759 1.00 79.25 75 LEU A O 1
ATOM 597 N N . LEU A 1 76 ? 16.374 12.574 -14.726 1.00 82.50 76 LEU A N 1
ATOM 598 C CA . LEU A 1 76 ? 16.076 12.985 -13.346 1.00 82.50 76 LEU A CA 1
ATOM 599 C C . LEU A 1 76 ? 16.757 14.303 -12.956 1.00 82.50 76 LEU A C 1
ATOM 601 O O . LEU A 1 76 ? 16.104 15.180 -12.396 1.00 82.50 76 LEU A O 1
ATOM 605 N N . ILE A 1 77 ? 18.049 14.463 -13.267 1.00 83.88 77 ILE A N 1
ATOM 606 C CA . ILE A 1 77 ? 18.807 15.684 -12.930 1.00 83.88 77 ILE A CA 1
ATOM 607 C C . ILE A 1 77 ? 18.617 16.816 -13.950 1.00 83.88 77 ILE A C 1
ATOM 609 O O . ILE A 1 77 ? 19.273 17.851 -13.850 1.00 83.88 77 ILE A O 1
ATOM 613 N N . ALA A 1 78 ? 17.743 16.615 -14.945 1.00 73.50 78 ALA 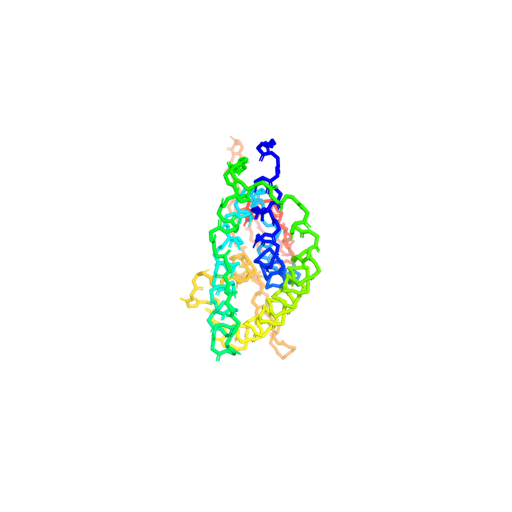A N 1
ATOM 614 C CA . ALA A 1 78 ? 17.485 17.552 -16.036 1.00 73.50 78 ALA A CA 1
ATOM 615 C C . ALA A 1 78 ? 18.774 18.053 -16.720 1.00 73.50 78 ALA A C 1
ATOM 617 O O . ALA A 1 78 ? 18.857 19.210 -17.151 1.00 73.50 78 ALA A O 1
ATOM 618 N N . ASN A 1 79 ? 19.792 17.187 -16.809 1.00 73.44 79 ASN A N 1
ATOM 619 C CA . ASN A 1 79 ? 21.084 17.550 -17.370 1.00 73.44 79 ASN A CA 1
ATOM 620 C C . ASN A 1 79 ? 20.972 17.620 -18.897 1.00 73.44 79 ASN A C 1
ATOM 622 O O . ASN A 1 79 ? 20.852 16.604 -19.584 1.00 73.44 79 ASN A O 1
ATOM 626 N N . ASN A 1 80 ? 21.053 18.842 -19.423 1.00 58.09 80 ASN A N 1
ATOM 627 C CA . ASN A 1 80 ? 20.988 19.151 -20.852 1.00 58.09 80 ASN A CA 1
ATOM 628 C C . ASN A 1 80 ? 22.169 18.568 -21.669 1.00 58.09 80 ASN A C 1
ATOM 630 O O . ASN A 1 80 ? 22.228 18.778 -22.878 1.00 58.09 80 ASN A O 1
ATOM 634 N N . ALA A 1 81 ? 23.105 17.829 -21.058 1.00 54.34 81 ALA A N 1
ATOM 635 C CA . ALA A 1 81 ? 24.121 17.057 -21.780 1.00 54.34 81 ALA A CA 1
ATOM 636 C C . ALA A 1 81 ? 23.516 15.970 -22.699 1.00 54.34 81 ALA A C 1
ATOM 638 O O . ALA A 1 81 ? 24.180 15.502 -23.625 1.00 54.34 81 ALA A O 1
ATOM 639 N N . ALA A 1 82 ? 22.250 15.591 -22.492 1.00 51.03 82 ALA A N 1
ATOM 640 C CA . ALA A 1 82 ? 21.496 14.771 -23.432 1.00 51.03 82 ALA A CA 1
ATOM 641 C C . ALA A 1 82 ? 21.024 15.620 -24.632 1.00 51.03 82 ALA A C 1
ATOM 643 O O . ALA A 1 82 ? 19.894 16.098 -24.672 1.00 51.03 82 ALA A O 1
ATOM 644 N N . LYS A 1 83 ? 21.893 15.785 -25.636 1.00 51.25 83 LYS A N 1
ATOM 645 C CA . LYS A 1 83 ? 21.594 16.445 -26.926 1.00 51.25 83 LYS A CA 1
ATOM 646 C C . LYS A 1 83 ? 20.505 15.762 -27.777 1.00 51.25 83 LYS A C 1
ATOM 648 O O . LYS A 1 83 ? 20.160 16.287 -28.826 1.00 51.25 83 LYS A O 1
ATOM 653 N N . ASP A 1 84 ? 19.927 14.651 -27.324 1.00 62.16 84 ASP A N 1
ATOM 654 C CA . ASP A 1 84 ? 18.962 13.853 -28.085 1.00 62.16 84 ASP A CA 1
ATOM 655 C C . ASP A 1 84 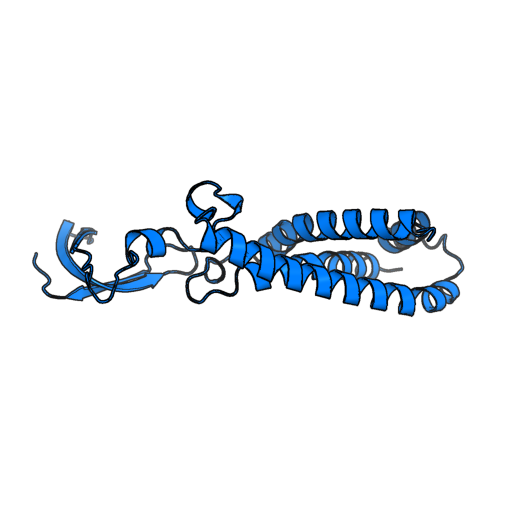? 17.601 13.755 -27.377 1.00 62.16 84 ASP A C 1
ATOM 657 O O . ASP A 1 84 ? 17.147 12.669 -27.019 1.00 62.16 84 ASP A O 1
ATOM 661 N N . ILE A 1 85 ? 16.895 14.880 -27.216 1.00 65.31 85 ILE A N 1
ATOM 662 C CA . ILE A 1 85 ? 15.452 14.856 -26.886 1.00 65.31 85 ILE A CA 1
ATOM 663 C C . ILE A 1 85 ? 14.677 13.985 -27.889 1.00 65.31 85 ILE A C 1
ATOM 665 O O . ILE A 1 85 ? 13.722 13.316 -27.510 1.00 65.31 85 ILE A O 1
ATOM 669 N N . ASN A 1 86 ? 15.137 13.907 -29.140 1.00 69.56 86 ASN A N 1
ATOM 670 C CA . ASN A 1 86 ? 14.532 13.064 -30.170 1.00 69.56 86 ASN A CA 1
ATOM 671 C C . ASN A 1 86 ? 14.551 11.568 -29.812 1.00 69.56 86 ASN A C 1
ATOM 673 O O . ASN A 1 86 ? 13.604 10.865 -30.143 1.00 69.56 86 ASN A O 1
ATOM 677 N N . ARG A 1 87 ? 15.553 11.096 -29.055 1.00 74.25 87 ARG A N 1
ATOM 678 C CA . ARG A 1 87 ? 15.597 9.706 -28.572 1.00 74.25 87 ARG A CA 1
ATOM 679 C C . ARG A 1 87 ? 14.581 9.425 -27.469 1.00 74.25 87 ARG A C 1
ATOM 681 O O . ARG A 1 87 ? 14.261 8.267 -27.232 1.00 74.25 87 ARG A O 1
ATOM 688 N N . LEU A 1 88 ? 14.058 10.447 -26.785 1.00 75.25 88 LEU A N 1
ATOM 689 C CA . LEU A 1 88 ? 13.025 10.248 -25.765 1.00 75.25 88 LEU A CA 1
ATOM 690 C C . LEU A 1 88 ? 11.773 9.609 -26.374 1.00 75.25 88 LEU A C 1
ATOM 692 O O . LEU A 1 88 ? 11.190 8.724 -25.754 1.00 75.25 88 LEU A O 1
ATOM 696 N N . ASN A 1 89 ? 11.405 10.010 -27.595 1.00 80.56 89 ASN A N 1
ATOM 697 C CA . ASN A 1 89 ? 10.255 9.451 -28.303 1.00 80.56 89 ASN A CA 1
ATOM 698 C C . ASN A 1 89 ? 10.430 7.954 -28.592 1.00 80.56 89 ASN A C 1
ATOM 700 O O . ASN A 1 89 ? 9.472 7.199 -28.435 1.00 80.56 89 ASN A O 1
ATOM 704 N N . ASP A 1 90 ? 11.650 7.515 -28.909 1.00 84.75 90 ASP A N 1
ATOM 705 C CA . ASP A 1 90 ? 11.954 6.105 -29.186 1.00 84.75 90 ASP A CA 1
ATOM 706 C C . ASP A 1 90 ? 11.775 5.221 -27.939 1.00 84.75 90 ASP A C 1
ATOM 708 O O . ASP A 1 90 ? 11.344 4.070 -28.027 1.00 84.75 90 ASP A O 1
ATOM 712 N N . TYR A 1 91 ? 12.0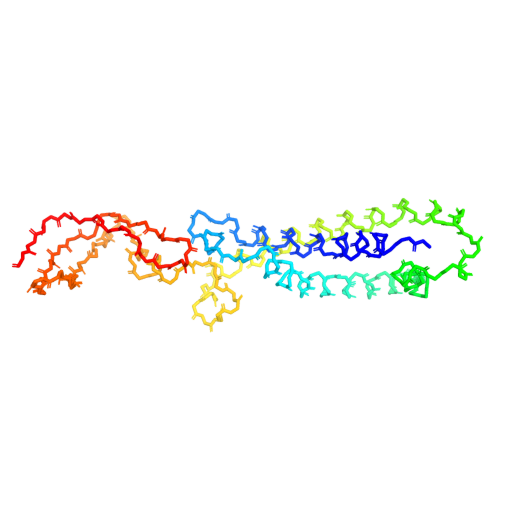75 5.762 -26.752 1.00 83.56 91 TYR A N 1
ATOM 713 C CA . TYR A 1 91 ? 11.951 5.035 -25.485 1.00 83.56 91 TYR A CA 1
ATOM 714 C C . TYR A 1 91 ? 10.595 5.213 -24.802 1.00 83.56 91 TYR A C 1
ATOM 716 O O . TYR A 1 91 ? 10.258 4.406 -23.934 1.00 83.56 91 TYR A O 1
ATOM 724 N N . LEU A 1 92 ? 9.812 6.232 -25.171 1.00 85.50 92 LEU A N 1
ATOM 725 C CA . LEU A 1 92 ? 8.577 6.589 -24.473 1.00 85.50 92 LEU A CA 1
ATOM 726 C C . LEU A 1 92 ? 7.570 5.437 -24.471 1.00 85.50 92 LEU A C 1
ATOM 728 O O . LEU A 1 92 ? 7.046 5.089 -23.416 1.00 85.50 92 LEU A O 1
ATOM 732 N N . PHE A 1 93 ? 7.331 4.809 -25.626 1.00 90.00 93 PHE A N 1
ATOM 733 C CA . PHE A 1 93 ? 6.382 3.699 -25.720 1.00 90.00 93 PHE A CA 1
ATOM 734 C C . PHE A 1 93 ? 6.823 2.501 -24.869 1.00 90.00 93 PHE A C 1
ATOM 736 O O . PHE A 1 93 ? 6.056 2.012 -24.041 1.00 90.00 93 PHE A O 1
ATOM 743 N N . SER A 1 94 ? 8.084 2.079 -25.001 1.00 90.06 94 SER A N 1
ATOM 744 C CA . SER A 1 94 ? 8.660 0.983 -24.212 1.00 90.06 94 SER A CA 1
ATOM 745 C C . SER A 1 94 ? 8.614 1.268 -22.709 1.00 90.06 94 SER A C 1
ATOM 747 O O . SER A 1 94 ? 8.305 0.379 -21.916 1.00 90.06 94 SER A O 1
ATOM 749 N N . PHE A 1 95 ? 8.868 2.517 -22.310 1.00 89.50 95 PHE A N 1
ATOM 750 C CA . PHE A 1 95 ? 8.754 2.958 -20.925 1.00 89.50 95 PHE A CA 1
ATOM 751 C C . PHE A 1 95 ? 7.306 2.907 -20.424 1.00 89.50 95 PHE A C 1
ATOM 753 O O . PHE A 1 95 ? 7.062 2.391 -19.338 1.00 89.50 95 PHE A O 1
ATOM 760 N N . LEU A 1 96 ? 6.331 3.375 -21.207 1.00 91.88 96 LEU A N 1
ATOM 761 C CA . LEU A 1 96 ? 4.915 3.311 -20.831 1.00 91.88 96 LEU A CA 1
ATOM 762 C C . LEU A 1 96 ? 4.420 1.866 -20.702 1.00 91.88 96 LEU A C 1
ATOM 764 O O . LEU A 1 96 ? 3.737 1.545 -19.731 1.00 91.88 96 LEU A O 1
ATOM 768 N N . VAL A 1 97 ? 4.807 0.979 -21.624 1.00 94.12 97 VAL A N 1
ATOM 769 C CA . VAL A 1 97 ? 4.500 -0.459 -21.544 1.00 94.12 97 VAL A CA 1
ATOM 770 C C . VAL A 1 97 ? 5.128 -1.076 -20.294 1.00 94.12 97 VAL A C 1
ATOM 772 O O . VAL A 1 97 ? 4.448 -1.785 -19.554 1.00 94.12 97 VAL A O 1
ATOM 775 N N . TYR A 1 98 ? 6.393 -0.759 -20.007 1.00 94.62 98 TYR A N 1
ATOM 776 C CA . TYR A 1 98 ? 7.062 -1.179 -18.777 1.00 94.62 98 TYR A CA 1
ATOM 777 C C . TYR A 1 98 ? 6.309 -0.710 -17.527 1.00 94.62 98 TYR A C 1
ATOM 779 O O . TYR A 1 98 ? 6.029 -1.515 -16.639 1.00 94.62 98 TYR A O 1
ATOM 787 N N . MET A 1 99 ? 5.938 0.571 -17.468 1.00 95.44 99 MET A N 1
ATOM 788 C CA . MET A 1 99 ? 5.202 1.140 -16.340 1.00 95.44 99 MET A CA 1
ATOM 789 C C . MET A 1 99 ? 3.835 0.479 -16.165 1.00 95.44 99 MET A C 1
ATOM 791 O O . MET A 1 99 ? 3.458 0.153 -15.038 1.00 95.44 99 MET A O 1
ATOM 795 N N . PHE A 1 100 ? 3.114 0.230 -17.260 1.00 96.25 100 PHE A N 1
ATOM 796 C CA . PHE A 1 100 ? 1.826 -0.459 -17.242 1.00 96.25 100 PHE A CA 1
ATOM 797 C C . PHE A 1 100 ? 1.952 -1.894 -16.719 1.00 96.25 100 PHE A C 1
ATOM 799 O O . PHE A 1 100 ? 1.251 -2.264 -15.776 1.00 96.25 100 PHE A O 1
ATOM 806 N N . ILE A 1 101 ? 2.881 -2.683 -17.269 1.00 96.62 101 ILE A N 1
ATOM 807 C CA . ILE A 1 101 ? 3.118 -4.067 -16.837 1.00 96.62 101 ILE A CA 1
ATOM 808 C C . ILE A 1 101 ? 3.542 -4.097 -15.368 1.00 96.62 101 ILE A C 1
ATOM 810 O O . ILE A 1 101 ? 2.969 -4.850 -14.584 1.00 96.62 101 ILE A O 1
ATOM 814 N N . ASN A 1 102 ? 4.496 -3.254 -14.966 1.00 96.69 102 ASN A N 1
ATOM 815 C CA . ASN A 1 102 ? 4.962 -3.203 -13.582 1.00 96.69 102 ASN A CA 1
ATOM 816 C C . ASN A 1 102 ? 3.822 -2.826 -12.619 1.00 96.69 102 ASN A C 1
ATOM 818 O O . ASN A 1 102 ? 3.684 -3.421 -11.550 1.00 96.69 102 ASN A O 1
ATOM 822 N N . THR A 1 103 ? 2.954 -1.890 -13.014 1.00 96.94 103 THR A N 1
ATOM 823 C CA . THR A 1 103 ? 1.769 -1.500 -12.236 1.00 96.94 103 THR A CA 1
ATOM 824 C C . THR A 1 103 ? 0.772 -2.651 -12.113 1.00 96.94 103 THR A C 1
ATOM 826 O O . THR A 1 103 ? 0.277 -2.918 -11.018 1.00 96.94 103 THR A O 1
ATOM 829 N N . LEU A 1 104 ? 0.512 -3.381 -13.201 1.00 97.31 104 LEU A N 1
ATOM 830 C CA . LEU A 1 104 ? -0.364 -4.552 -13.191 1.00 97.31 104 LEU A CA 1
ATOM 831 C C . LEU A 1 104 ? 0.186 -5.661 -12.283 1.00 97.31 104 LEU A C 1
ATOM 833 O O . LEU A 1 104 ? -0.558 -6.240 -11.492 1.00 97.31 104 LEU A O 1
ATOM 837 N N . VAL A 1 105 ? 1.494 -5.922 -12.339 1.00 97.19 105 VAL A N 1
ATOM 838 C CA . VAL A 1 105 ? 2.163 -6.885 -11.452 1.00 97.19 105 VAL A CA 1
ATOM 839 C C . VAL A 1 105 ? 2.032 -6.461 -9.988 1.00 97.19 105 VAL A C 1
ATOM 841 O O . VAL A 1 105 ? 1.669 -7.285 -9.153 1.00 97.19 105 VAL A O 1
ATOM 844 N N . ASN A 1 106 ? 2.249 -5.180 -9.673 1.00 97.12 106 ASN A N 1
ATOM 845 C CA . ASN A 1 106 ? 2.058 -4.637 -8.324 1.00 97.12 106 ASN A CA 1
ATOM 846 C C . ASN A 1 106 ? 0.617 -4.820 -7.835 1.00 97.12 106 ASN A C 1
ATOM 848 O O . ASN A 1 106 ? 0.393 -5.259 -6.708 1.00 97.12 106 ASN A O 1
ATOM 852 N N . PHE A 1 107 ? -0.366 -4.527 -8.686 1.00 96.62 107 PHE A N 1
ATOM 853 C CA . PHE A 1 107 ? -1.779 -4.716 -8.374 1.00 96.62 107 PHE A CA 1
ATOM 854 C C . PHE A 1 107 ? -2.097 -6.180 -8.030 1.00 96.62 107 PHE A C 1
ATOM 856 O O . PHE A 1 107 ? -2.664 -6.469 -6.973 1.00 96.62 107 PHE A O 1
ATOM 863 N N . LEU A 1 108 ? -1.681 -7.121 -8.883 1.00 97.25 108 LEU A N 1
ATOM 864 C CA . LEU A 1 108 ? -1.907 -8.552 -8.660 1.00 97.25 108 LEU A CA 1
ATOM 865 C C . LEU A 1 108 ? -1.167 -9.060 -7.416 1.00 97.25 108 LEU A C 1
ATOM 867 O O . LEU A 1 108 ? -1.736 -9.813 -6.620 1.00 97.25 108 LEU A O 1
ATOM 871 N N . ALA A 1 109 ? 0.071 -8.614 -7.208 1.00 96.44 109 ALA A N 1
ATOM 872 C CA . ALA A 1 109 ? 0.861 -8.969 -6.039 1.00 96.44 109 ALA A CA 1
ATOM 873 C C . ALA A 1 109 ? 0.239 -8.438 -4.741 1.00 96.44 109 ALA A C 1
ATOM 875 O O . ALA A 1 109 ? 0.207 -9.160 -3.746 1.00 96.44 109 ALA A O 1
ATOM 876 N N . ALA A 1 110 ? -0.323 -7.226 -4.747 1.00 95.50 110 ALA A N 1
ATOM 877 C CA . ALA A 1 110 ? -1.037 -6.671 -3.601 1.00 95.50 110 ALA A CA 1
ATOM 878 C C . ALA A 1 110 ? -2.276 -7.505 -3.242 1.00 95.50 110 ALA A C 1
ATOM 880 O O . ALA A 1 110 ? -2.496 -7.810 -2.067 1.00 95.50 110 ALA A O 1
ATOM 881 N N . LEU A 1 111 ? -3.060 -7.932 -4.242 1.00 94.69 111 LEU A N 1
ATOM 882 C CA . LEU A 1 111 ? -4.206 -8.823 -4.030 1.00 94.69 111 LEU A CA 1
ATOM 883 C C . LEU A 1 111 ? -3.779 -10.181 -3.462 1.00 94.69 111 LEU A C 1
ATOM 885 O O . LEU A 1 111 ? -4.405 -10.685 -2.525 1.00 94.69 111 LEU A O 1
ATOM 889 N N . ALA A 1 112 ? -2.718 -10.773 -4.013 1.00 95.44 112 ALA A N 1
ATOM 890 C CA . ALA A 1 112 ? -2.183 -12.047 -3.548 1.00 95.44 112 ALA A CA 1
ATOM 891 C C . ALA A 1 112 ? -1.656 -11.943 -2.110 1.00 95.44 112 ALA A C 1
ATOM 893 O O . ALA A 1 112 ? -2.065 -12.727 -1.250 1.00 95.44 112 ALA A O 1
ATOM 894 N N . LEU A 1 113 ? -0.823 -10.938 -1.819 1.00 94.69 113 LEU A N 1
ATOM 895 C CA . LEU A 1 113 ? -0.276 -10.706 -0.485 1.00 94.69 113 LEU A CA 1
ATOM 896 C C . LEU A 1 113 ? -1.393 -10.475 0.531 1.00 94.69 113 LEU A C 1
ATOM 898 O O . LEU A 1 113 ? -1.384 -11.088 1.594 1.00 94.69 113 LEU A O 1
ATOM 902 N N . ARG A 1 114 ? -2.400 -9.663 0.193 1.00 91.81 114 ARG A N 1
ATOM 903 C CA . ARG A 1 114 ? -3.562 -9.442 1.060 1.00 91.81 114 ARG A CA 1
ATOM 904 C C . ARG A 1 114 ? -4.280 -10.751 1.385 1.00 91.81 114 ARG A C 1
ATOM 906 O O . ARG A 1 114 ? -4.561 -11.013 2.552 1.00 91.81 114 ARG A O 1
ATOM 913 N N . LYS A 1 115 ? -4.556 -11.594 0.383 1.00 91.94 115 LYS A N 1
ATOM 914 C CA . LYS A 1 115 ? -5.190 -12.908 0.601 1.00 91.94 115 LYS A CA 1
ATOM 915 C C . LYS A 1 115 ? -4.356 -13.790 1.533 1.00 91.94 115 LYS A C 1
ATOM 917 O O . LYS A 1 115 ? -4.919 -14.404 2.434 1.00 91.94 115 LYS A O 1
ATOM 922 N N . ILE A 1 116 ? -3.035 -13.822 1.355 1.00 93.31 116 ILE A N 1
ATOM 923 C CA . ILE A 1 116 ? -2.108 -14.579 2.211 1.00 93.31 116 ILE A CA 1
ATOM 924 C C . ILE A 1 116 ? -2.148 -14.040 3.648 1.00 93.31 116 ILE A C 1
ATOM 926 O O . ILE A 1 116 ? -2.378 -14.800 4.587 1.00 93.31 116 ILE A O 1
ATOM 930 N N . VAL A 1 117 ? -1.994 -12.727 3.827 1.00 91.62 117 VAL A N 1
ATOM 931 C CA . VAL A 1 117 ? -1.983 -12.079 5.146 1.00 91.62 117 VAL A CA 1
ATOM 932 C C . VAL A 1 117 ? -3.277 -12.335 5.912 1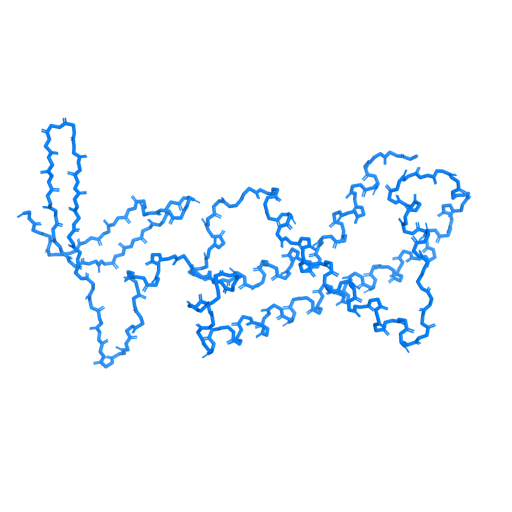.00 91.62 117 VAL A C 1
ATOM 934 O O . VAL A 1 117 ? -3.224 -12.636 7.104 1.00 91.62 117 V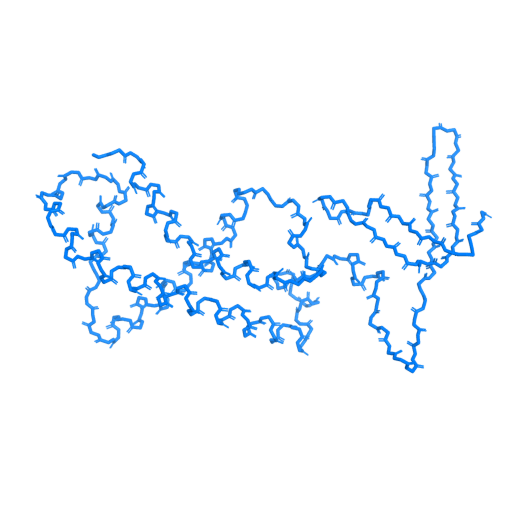AL A O 1
ATOM 937 N N . LEU A 1 118 ? -4.428 -12.263 5.238 1.00 87.44 118 LEU A N 1
ATOM 938 C CA . LEU A 1 118 ? -5.728 -12.533 5.852 1.00 87.44 118 LEU A CA 1
ATOM 939 C C . LEU A 1 118 ? -5.928 -14.019 6.165 1.00 87.44 118 LEU A C 1
ATOM 941 O O . LEU A 1 118 ? -6.403 -14.344 7.251 1.00 87.44 118 LEU A O 1
ATOM 945 N N . LYS A 1 119 ? -5.534 -14.922 5.258 1.00 89.00 119 LYS A N 1
ATOM 946 C CA . LYS A 1 119 ? -5.670 -16.375 5.449 1.00 89.00 119 LYS A CA 1
ATOM 947 C C . LYS A 1 119 ? -4.859 -16.878 6.645 1.00 89.00 119 LYS A C 1
ATOM 949 O O . LYS A 1 119 ? -5.346 -17.709 7.403 1.00 89.00 119 LYS A O 1
ATOM 954 N N . PHE A 1 120 ? -3.646 -16.361 6.827 1.00 89.69 120 PHE A N 1
ATOM 955 C CA . PHE A 1 120 ? -2.737 -16.779 7.900 1.00 89.69 120 PHE A CA 1
ATOM 956 C C . PHE A 1 120 ? -2.741 -15.837 9.115 1.00 89.69 120 PHE A C 1
ATOM 958 O O . PHE A 1 120 ? -1.937 -16.010 10.026 1.00 89.69 120 PHE A O 1
ATOM 965 N N . ASN A 1 121 ? -3.621 -14.830 9.138 1.00 86.69 121 ASN A N 1
ATOM 966 C CA . ASN A 1 121 ? -3.668 -13.778 10.161 1.00 86.69 121 ASN A CA 1
ATOM 967 C C . ASN A 1 121 ? -2.294 -13.125 10.451 1.00 86.69 121 ASN A C 1
ATOM 969 O O . ASN A 1 121 ? -2.008 -12.735 11.585 1.00 86.69 121 ASN A O 1
ATOM 973 N N . LEU A 1 122 ? -1.433 -12.979 9.432 1.00 87.31 122 LEU A N 1
ATOM 974 C CA . LEU A 1 122 ? -0.061 -12.461 9.593 1.00 87.31 122 LEU A CA 1
ATOM 975 C C . LEU A 1 122 ? -0.031 -11.020 10.108 1.00 87.31 122 LEU A C 1
ATOM 977 O O . LEU A 1 122 ? 0.941 -10.611 10.739 1.00 87.31 122 LEU A O 1
ATOM 981 N N . TYR A 1 123 ? -1.118 -10.282 9.889 1.00 85.00 123 TYR A N 1
ATOM 982 C CA . TYR A 1 123 ? -1.314 -8.925 10.386 1.00 85.00 123 TYR A CA 1
ATOM 983 C C . TYR A 1 123 ? -1.240 -8.820 11.921 1.00 85.00 123 TYR A C 1
ATOM 985 O O . TYR A 1 123 ? -0.930 -7.746 12.425 1.00 85.00 123 TYR A O 1
ATOM 993 N N . LYS A 1 124 ? -1.483 -9.919 12.659 1.00 82.44 124 LYS A N 1
ATOM 994 C CA . LYS A 1 124 ? -1.347 -9.975 14.127 1.00 82.44 124 LYS A CA 1
ATOM 995 C C . LYS A 1 124 ? 0.104 -10.113 14.588 1.00 82.44 124 LYS A C 1
ATOM 997 O O . LYS A 1 124 ? 0.453 -9.644 15.663 1.00 82.44 124 LYS A O 1
ATOM 1002 N N . LYS A 1 125 ? 0.941 -10.784 13.790 1.00 86.94 125 LYS A N 1
ATOM 1003 C CA . LYS A 1 125 ? 2.340 -11.085 14.130 1.00 86.94 125 LYS A CA 1
ATOM 1004 C C . LYS A 1 125 ? 3.304 -10.014 13.623 1.00 86.94 125 LYS A C 1
ATOM 1006 O O . LYS A 1 125 ? 4.310 -9.743 14.269 1.00 86.94 125 LYS A O 1
ATOM 1011 N N . TYR A 1 126 ? 3.004 -9.417 12.471 1.00 87.31 126 TYR A N 1
ATOM 1012 C CA . TYR A 1 126 ? 3.874 -8.455 11.801 1.00 87.31 126 TYR A CA 1
ATOM 1013 C C . TYR A 1 126 ? 3.164 -7.104 11.653 1.00 87.31 126 TYR A C 1
ATOM 1015 O O . TYR A 1 126 ? 2.309 -6.965 10.773 1.00 87.31 126 TYR A O 1
ATOM 1023 N N . PRO A 1 127 ? 3.537 -6.082 12.450 1.00 81.12 127 PRO A N 1
ATOM 1024 C CA . PRO A 1 127 ? 2.912 -4.758 12.399 1.00 81.12 127 PRO A CA 1
ATOM 1025 C C . PRO A 1 127 ? 2.944 -4.107 11.010 1.00 81.12 127 PRO A C 1
ATOM 1027 O O . PRO A 1 127 ? 1.987 -3.440 10.622 1.00 81.12 127 PRO A O 1
ATOM 1030 N N . ALA A 1 128 ? 4.000 -4.360 10.228 1.00 81.00 128 ALA A N 1
ATOM 1031 C CA . ALA A 1 128 ? 4.140 -3.865 8.856 1.00 81.00 128 ALA A CA 1
ATOM 1032 C C . ALA A 1 128 ? 3.068 -4.407 7.889 1.00 81.00 128 ALA A C 1
ATOM 1034 O O . ALA A 1 128 ? 2.761 -3.767 6.889 1.00 81.00 128 ALA A O 1
ATOM 1035 N N . LEU A 1 129 ? 2.474 -5.569 8.188 1.00 84.56 129 LEU A N 1
ATOM 1036 C CA . LEU A 1 129 ? 1.413 -6.191 7.387 1.00 84.56 129 LEU A CA 1
ATOM 1037 C C . LEU A 1 129 ? 0.013 -5.858 7.916 1.00 84.56 129 LEU A C 1
ATOM 1039 O O . LEU A 1 129 ? -0.975 -6.413 7.438 1.00 84.56 129 LEU A O 1
ATOM 1043 N N . SER A 1 130 ? -0.095 -4.976 8.908 1.00 81.19 130 SER A N 1
ATOM 1044 C CA . SER A 1 130 ? -1.365 -4.636 9.540 1.00 81.19 130 SER A CA 1
ATOM 1045 C C . SER A 1 130 ? -2.324 -3.959 8.554 1.00 81.19 130 SER A C 1
ATOM 1047 O O . SER A 1 130 ? -2.062 -2.862 8.066 1.00 81.19 130 SER A O 1
ATOM 1049 N N . ILE A 1 131 ? -3.447 -4.626 8.268 1.00 79.88 131 ILE A N 1
ATOM 1050 C CA . ILE A 1 131 ? -4.489 -4.131 7.354 1.00 79.88 131 ILE A CA 1
ATOM 1051 C C . ILE A 1 131 ? -5.535 -3.311 8.110 1.00 79.88 131 ILE A C 1
ATOM 1053 O O . ILE A 1 131 ? -5.999 -2.299 7.586 1.00 79.88 131 ILE A O 1
ATOM 1057 N N . TYR A 1 132 ? -5.917 -3.756 9.308 1.00 76.81 132 TYR A N 1
ATOM 1058 C CA . TYR A 1 132 ? -7.028 -3.222 10.097 1.00 76.81 132 TYR A CA 1
ATOM 1059 C C . TYR A 1 132 ? -6.555 -2.219 11.145 1.00 76.81 132 TYR A C 1
ATOM 1061 O O . TYR A 1 132 ? -5.440 -2.325 11.655 1.00 76.81 132 TYR A O 1
ATOM 1069 N N . ASN A 1 133 ? -7.396 -1.236 11.475 1.00 77.25 133 ASN A N 1
ATOM 1070 C CA . ASN A 1 133 ? -7.157 -0.406 12.656 1.00 77.25 133 ASN A CA 1
ATOM 1071 C C . ASN A 1 133 ? -7.269 -1.278 13.925 1.00 77.25 133 ASN A C 1
ATOM 1073 O O . ASN A 1 133 ? -8.113 -2.171 13.982 1.00 77.25 133 ASN A O 1
ATOM 1077 N N . LYS A 1 134 ? -6.439 -0.995 14.941 1.00 78.56 134 LYS A N 1
ATOM 1078 C CA . LYS A 1 134 ? -6.401 -1.728 16.219 1.00 78.56 134 LYS A CA 1
ATOM 1079 C C . LYS A 1 134 ? -7.781 -1.889 16.869 1.00 78.56 134 LYS A C 1
ATOM 1081 O O . LYS A 1 134 ? -8.059 -2.926 17.456 1.00 78.56 134 LYS A O 1
ATOM 1086 N N . TRP A 1 135 ? -8.655 -0.893 16.737 1.00 83.19 135 TRP A N 1
ATOM 1087 C CA . TRP A 1 135 ? -9.984 -0.912 17.340 1.00 83.19 135 TRP A CA 1
ATOM 1088 C C . TRP A 1 135 ? -10.922 -1.906 16.666 1.00 83.19 135 TRP A C 1
ATOM 1090 O O . TRP A 1 135 ? -11.738 -2.500 17.355 1.00 83.19 135 TRP A O 1
ATOM 1100 N N . TYR A 1 136 ? -10.776 -2.168 15.362 1.00 79.88 136 TYR A N 1
ATOM 1101 C CA . TYR A 1 136 ? -11.568 -3.209 14.698 1.00 79.88 136 TYR A CA 1
ATOM 1102 C C . TYR A 1 136 ? -11.248 -4.602 15.234 1.00 79.88 136 TYR A C 1
ATOM 1104 O O . TYR A 1 136 ? -12.162 -5.402 15.399 1.00 79.88 136 TYR A O 1
ATOM 1112 N N . ASP A 1 137 ? -9.982 -4.873 15.556 1.00 77.38 137 ASP A N 1
ATOM 1113 C CA . ASP A 1 137 ? -9.585 -6.159 16.132 1.00 77.38 137 ASP A CA 1
ATOM 1114 C C . ASP A 1 137 ? -10.119 -6.349 17.565 1.00 77.38 137 ASP A C 1
ATOM 1116 O O . ASP A 1 137 ? -10.394 -7.480 17.963 1.00 77.38 137 ASP A O 1
ATOM 1120 N N . ILE A 1 138 ? -10.270 -5.260 18.330 1.00 83.31 138 ILE A N 1
ATOM 1121 C CA . ILE A 1 138 ? -10.723 -5.288 19.733 1.00 83.31 138 ILE A CA 1
ATOM 1122 C C . ILE A 1 138 ? -12.254 -5.268 19.827 1.00 83.31 138 ILE A C 1
ATOM 1124 O O . ILE A 1 138 ? -12.843 -6.063 20.553 1.00 83.31 138 ILE A O 1
ATOM 1128 N N . LEU A 1 139 ? -12.896 -4.350 19.104 1.00 86.56 139 LEU A N 1
ATOM 1129 C CA . LEU A 1 139 ? -14.313 -4.016 19.251 1.00 86.56 139 LEU A CA 1
ATOM 1130 C C . LEU A 1 139 ? -15.230 -4.797 18.303 1.00 86.56 139 LEU A C 1
ATOM 1132 O O . LEU A 1 139 ? -16.430 -4.877 18.543 1.00 86.56 139 LEU A O 1
ATOM 1136 N N . LYS A 1 140 ? -14.691 -5.378 17.225 1.00 82.25 140 LYS A N 1
ATOM 1137 C CA . LYS A 1 140 ? -15.427 -6.258 16.301 1.00 82.25 140 LYS A CA 1
ATOM 1138 C C . LYS A 1 140 ? -14.708 -7.606 16.175 1.00 82.25 140 LYS A C 1
ATOM 1140 O O . LYS A 1 140 ? -14.182 -7.931 15.105 1.00 82.25 140 LYS A O 1
ATOM 1145 N N . PRO A 1 141 ? -14.660 -8.407 17.260 1.00 78.81 141 PRO A N 1
ATOM 1146 C CA . PRO A 1 141 ? -14.122 -9.758 17.183 1.00 78.81 141 PRO A CA 1
ATOM 1147 C C . PRO A 1 141 ? -14.912 -10.577 16.154 1.00 78.81 141 PRO A C 1
ATOM 1149 O O . PRO A 1 141 ? -16.098 -10.345 15.922 1.00 78.81 141 PRO A O 1
ATOM 1152 N N . LYS A 1 142 ? -14.251 -11.550 15.517 1.00 74.81 142 LYS A N 1
ATOM 1153 C CA . LYS A 1 142 ? -14.912 -12.451 14.564 1.00 74.81 142 LYS A CA 1
ATOM 1154 C C . LYS A 1 142 ? -15.943 -13.302 15.310 1.00 74.81 142 LYS A C 1
ATOM 1156 O O . LYS A 1 142 ? -15.561 -14.284 15.939 1.00 74.81 142 LYS A O 1
ATOM 1161 N N . SER A 1 143 ? -17.218 -12.938 15.223 1.00 75.12 143 SER A N 1
ATOM 1162 C CA . SER A 1 143 ? -18.323 -13.798 15.640 1.00 75.12 143 SER A CA 1
ATOM 1163 C C . SER A 1 143 ? -18.651 -14.802 14.536 1.00 75.12 143 SER A C 1
ATOM 1165 O O . SER A 1 143 ? -18.412 -14.561 13.348 1.00 75.12 143 SER A O 1
ATOM 1167 N N . THR A 1 144 ? -19.181 -15.956 14.923 1.00 73.75 144 THR A N 1
ATOM 1168 C CA . THR A 1 144 ? -19.795 -16.898 13.981 1.00 73.75 144 THR A CA 1
ATOM 1169 C C . THR A 1 144 ? -21.297 -16.909 14.221 1.00 73.75 144 THR A C 1
ATOM 1171 O O . THR A 1 144 ? -21.751 -16.543 15.299 1.00 73.75 144 THR A O 1
ATOM 1174 N N . ALA A 1 145 ? -22.095 -17.335 13.239 1.00 72.62 145 ALA A N 1
ATOM 1175 C CA . ALA A 1 145 ? -23.548 -17.419 13.422 1.00 72.62 145 ALA A CA 1
ATOM 1176 C C . ALA A 1 145 ? -23.955 -18.357 14.580 1.00 72.62 145 ALA A C 1
ATOM 1178 O O . ALA A 1 145 ? -25.031 -18.194 15.144 1.00 72.62 145 ALA A O 1
ATOM 1179 N N . ALA A 1 146 ? -23.094 -19.317 14.936 1.00 76.00 146 ALA A N 1
ATOM 1180 C CA . ALA A 1 146 ? -23.293 -20.220 16.067 1.00 76.00 146 ALA A CA 1
ATOM 1181 C C . ALA A 1 146 ? -22.939 -19.580 17.423 1.00 76.00 146 ALA A C 1
ATOM 1183 O O . ALA A 1 146 ? -23.505 -19.960 18.441 1.00 76.00 146 ALA A O 1
ATOM 1184 N N . GLU A 1 147 ? -22.026 -18.607 17.433 1.00 77.19 147 GLU A N 1
ATOM 1185 C CA . GLU A 1 147 ? -21.527 -17.938 18.636 1.00 77.19 147 GLU A CA 1
ATOM 1186 C C . GLU A 1 147 ? -21.528 -16.418 18.408 1.00 77.19 147 GLU A C 1
ATOM 1188 O O . GLU A 1 147 ? -20.500 -15.835 18.029 1.00 77.19 147 GLU A O 1
ATOM 1193 N N . PRO A 1 148 ? -22.690 -15.758 18.575 1.00 78.19 148 PRO A N 1
ATOM 1194 C CA . PRO A 1 148 ? -22.754 -14.307 18.547 1.00 78.19 148 PRO A CA 1
ATOM 1195 C C . PRO A 1 148 ? -21.964 -13.756 19.737 1.00 78.19 148 PRO A C 1
ATOM 1197 O O . PRO A 1 148 ? -22.245 -14.066 20.893 1.00 78.19 148 PRO A O 1
ATOM 1200 N N . ILE A 1 149 ? -20.952 -12.942 19.444 1.00 84.06 149 ILE A N 1
ATOM 1201 C CA . ILE A 1 149 ? -20.126 -12.286 20.458 1.00 84.06 149 ILE A CA 1
ATOM 1202 C C . ILE A 1 149 ? -20.634 -10.858 20.616 1.00 84.06 149 ILE A C 1
ATOM 1204 O O . ILE A 1 149 ? -20.575 -10.079 19.664 1.00 84.06 149 ILE A O 1
ATOM 1208 N N . SER A 1 150 ? -21.078 -10.517 21.823 1.00 85.31 150 SER A N 1
ATOM 1209 C CA . SER A 1 150 ? -21.382 -9.140 22.219 1.00 85.31 150 SER A CA 1
ATOM 1210 C C . SER A 1 150 ? -20.223 -8.580 23.037 1.00 85.31 150 SER A C 1
ATOM 1212 O O . SER A 1 150 ? -19.715 -9.245 23.940 1.00 85.31 150 SER A O 1
ATOM 1214 N N . VAL A 1 151 ? -19.794 -7.357 22.728 1.00 89.44 151 VAL A N 1
ATOM 1215 C CA . VAL A 1 151 ? -18.692 -6.693 23.437 1.00 89.44 151 VAL A CA 1
ATOM 1216 C C . VAL A 1 151 ? -19.276 -5.807 24.533 1.00 89.44 151 VAL A C 1
ATOM 1218 O O . VAL A 1 151 ? -19.978 -4.845 24.235 1.00 89.44 151 VAL A O 1
ATOM 1221 N N . TRP A 1 152 ? -18.993 -6.133 25.794 1.00 91.88 152 TRP A N 1
ATOM 1222 C CA . TRP A 1 152 ? -19.310 -5.276 26.939 1.00 91.88 152 TRP A CA 1
ATOM 1223 C C . TRP A 1 152 ? -18.182 -4.265 27.154 1.00 91.88 152 TRP A C 1
ATOM 1225 O O . TRP A 1 152 ? -17.010 -4.648 27.181 1.00 91.88 152 TRP A O 1
ATOM 1235 N N . LEU A 1 153 ? -18.526 -2.988 27.299 1.00 93.00 153 LEU A N 1
ATOM 1236 C CA . LEU A 1 153 ? -17.571 -1.902 27.498 1.00 93.00 153 LEU A CA 1
ATOM 1237 C C . LEU A 1 153 ? -17.862 -1.152 28.790 1.00 93.00 153 LEU A C 1
ATOM 1239 O O . LEU A 1 153 ? -19.012 -0.824 29.066 1.00 93.00 153 LEU A O 1
ATOM 1243 N N . ASP A 1 154 ? -16.791 -0.803 29.501 1.00 92.81 154 ASP A N 1
ATOM 1244 C CA . ASP A 1 154 ? -16.801 0.168 30.589 1.00 92.81 154 ASP A CA 1
ATOM 1245 C C . ASP A 1 154 ? -16.041 1.415 30.105 1.00 92.81 154 ASP A C 1
ATOM 1247 O O . ASP A 1 154 ? -14.838 1.368 29.840 1.00 92.81 154 ASP A O 1
ATOM 1251 N N . VAL A 1 155 ? -16.752 2.528 29.939 1.00 91.44 155 VAL A N 1
ATOM 1252 C CA . VAL A 1 155 ? -16.244 3.773 29.357 1.00 91.44 155 VAL A CA 1
ATOM 1253 C C . VAL A 1 155 ? -16.164 4.847 30.433 1.00 91.44 155 VAL A C 1
ATOM 1255 O O . VAL A 1 155 ? -17.180 5.254 30.994 1.00 91.44 155 VAL A O 1
ATOM 1258 N N . LEU A 1 156 ? -14.951 5.332 30.695 1.00 92.69 156 LEU A N 1
ATOM 1259 C CA . LEU A 1 156 ? -14.705 6.482 31.560 1.00 92.69 156 LEU A CA 1
ATOM 1260 C C . LEU A 1 156 ? -14.891 7.775 30.757 1.00 92.69 156 LEU A C 1
ATOM 1262 O O . LEU A 1 156 ? -14.195 7.996 29.767 1.00 92.69 156 LEU A O 1
ATOM 1266 N N . LEU A 1 157 ? -15.815 8.628 31.188 1.00 89.94 157 LEU A N 1
ATOM 1267 C CA . LEU A 1 157 ? -16.066 9.942 30.615 1.00 89.94 157 LEU A CA 1
ATOM 1268 C C . LEU A 1 157 ? -15.665 11.021 31.619 1.00 89.94 157 LEU A C 1
ATOM 1270 O O . LEU A 1 157 ? -16.304 11.195 32.656 1.00 89.94 157 LEU A O 1
ATOM 1274 N N . GLU A 1 158 ? -14.627 11.776 31.284 1.00 91.19 158 GLU A N 1
ATOM 1275 C CA . GLU A 1 158 ? -14.241 12.965 32.036 1.00 91.19 158 GLU A CA 1
ATOM 1276 C C . GLU A 1 158 ? -15.005 14.175 31.496 1.00 91.19 158 GLU A C 1
ATOM 1278 O O . GLU A 1 158 ? -14.880 14.557 30.331 1.00 91.19 158 GLU A O 1
ATOM 1283 N N . THR A 1 159 ? -15.832 14.774 32.347 1.00 89.56 159 THR A N 1
ATOM 1284 C CA . THR A 1 159 ? -16.477 16.060 32.078 1.00 89.56 159 THR A CA 1
ATOM 1285 C C . THR A 1 159 ? -15.749 17.163 32.846 1.00 89.56 159 THR A C 1
ATOM 1287 O O . THR A 1 159 ? -14.883 16.891 33.672 1.00 89.56 159 THR A O 1
ATOM 1290 N N . LYS A 1 160 ? -16.097 18.435 32.610 1.00 90.75 160 LYS A N 1
ATOM 1291 C CA . LYS A 1 160 ? -15.471 19.557 33.337 1.00 90.75 160 LYS A CA 1
ATOM 1292 C C . LYS A 1 160 ? -15.662 19.489 34.858 1.00 90.75 160 LYS A C 1
ATOM 1294 O O . LYS A 1 160 ? -14.864 20.077 35.578 1.00 90.75 160 LYS A O 1
ATOM 1299 N N . ASN A 1 161 ? -16.723 18.823 35.312 1.00 90.19 161 ASN A N 1
ATOM 1300 C CA . ASN A 1 161 ? -17.154 18.850 36.708 1.00 90.19 161 ASN A CA 1
ATOM 1301 C C . ASN A 1 161 ? -17.030 17.482 37.383 1.00 90.19 161 ASN A C 1
ATOM 1303 O O . ASN A 1 161 ? -16.710 17.430 38.562 1.00 90.19 161 ASN A O 1
ATOM 1307 N N . ASP A 1 162 ? -17.252 16.399 36.636 1.00 92.94 162 ASP A N 1
ATOM 1308 C CA . ASP A 1 162 ? -17.324 15.043 37.174 1.00 92.94 162 ASP A CA 1
ATOM 1309 C C . ASP A 1 162 ? -16.657 14.025 36.248 1.00 92.94 162 ASP A C 1
ATOM 1311 O O . ASP A 1 162 ? -16.635 14.182 35.022 1.00 92.94 162 ASP A O 1
ATOM 1315 N N . THR A 1 163 ? -16.221 12.919 36.840 1.00 92.75 163 THR A N 1
ATOM 1316 C CA . THR A 1 163 ? -15.810 11.714 36.122 1.00 92.75 163 THR A CA 1
ATOM 1317 C C . THR A 1 163 ? -16.921 10.674 36.228 1.00 92.75 163 THR A C 1
ATOM 1319 O O . THR A 1 163 ? -17.311 10.273 37.324 1.00 92.75 163 THR A O 1
ATOM 1322 N N . LEU A 1 164 ? -17.454 10.246 35.086 1.00 92.88 164 LEU A N 1
ATOM 1323 C CA . LEU A 1 164 ? -18.554 9.288 34.989 1.00 92.88 164 LEU A CA 1
ATOM 1324 C C . LEU A 1 164 ? -18.059 7.983 34.376 1.00 92.88 164 LEU A C 1
ATOM 1326 O O . LEU A 1 164 ? -17.208 8.004 33.494 1.00 92.88 164 LEU A O 1
ATOM 1330 N N . ILE A 1 165 ? -18.613 6.851 34.802 1.00 93.19 165 ILE A N 1
ATOM 1331 C CA . ILE A 1 165 ? -18.406 5.567 34.130 1.00 93.19 165 ILE A CA 1
ATOM 1332 C C . ILE A 1 165 ? -19.737 5.163 33.510 1.00 93.19 165 ILE A C 1
ATOM 1334 O O . ILE A 1 165 ? -20.758 5.171 34.186 1.00 93.19 165 ILE A O 1
ATOM 1338 N N . TYR A 1 166 ? -19.724 4.824 32.227 1.00 92.94 166 TYR A N 1
ATOM 1339 C CA . TYR A 1 166 ? -20.851 4.203 31.541 1.00 92.94 166 TYR A CA 1
ATOM 1340 C C . TYR A 1 166 ? -20.497 2.763 31.211 1.00 92.94 166 TYR A C 1
ATOM 1342 O O . TYR A 1 166 ? -19.373 2.484 30.801 1.00 92.94 166 TYR A O 1
ATOM 1350 N N . ARG A 1 167 ? -21.445 1.847 31.377 1.00 94.75 167 ARG A N 1
ATOM 1351 C CA . ARG A 1 167 ? -21.270 0.426 31.073 1.00 94.75 167 ARG A CA 1
ATOM 1352 C C . ARG A 1 167 ? -22.391 -0.052 30.174 1.00 94.75 167 ARG A C 1
ATOM 1354 O O . ARG A 1 167 ? -23.534 0.299 30.438 1.00 94.75 167 ARG A O 1
ATOM 1361 N N . GLY A 1 168 ? -22.098 -0.836 29.147 1.00 94.62 168 GLY A N 1
ATOM 1362 C CA . GLY A 1 168 ? -23.131 -1.356 28.250 1.00 94.62 168 GLY A CA 1
ATOM 1363 C C . GLY A 1 168 ? -22.573 -2.217 27.125 1.00 94.62 168 GLY A C 1
ATOM 1364 O O . GLY A 1 168 ? -21.364 -2.446 27.032 1.00 94.62 168 GLY A O 1
ATOM 1365 N N . PHE A 1 169 ? -23.459 -2.690 26.254 1.00 93.19 169 PHE A N 1
ATOM 1366 C CA . PHE A 1 169 ? -23.082 -3.465 25.075 1.00 93.19 169 PHE A CA 1
ATOM 1367 C C . PHE A 1 169 ? -22.779 -2.548 23.897 1.00 93.19 169 PHE A C 1
ATOM 1369 O O . PHE A 1 169 ? -23.581 -1.687 23.552 1.00 93.19 169 PHE A O 1
ATOM 1376 N N . LEU A 1 170 ? -21.638 -2.751 23.247 1.00 92.94 170 LEU A N 1
ATOM 1377 C CA . LEU A 1 170 ? -21.282 -2.043 22.027 1.00 92.94 170 LEU A CA 1
ATOM 1378 C C . LEU A 1 170 ? -22.169 -2.487 20.860 1.00 92.94 170 LEU A C 1
ATOM 1380 O O . LEU A 1 170 ? -22.251 -3.679 20.562 1.00 92.94 170 LEU A O 1
ATOM 1384 N N . THR A 1 171 ? -22.731 -1.521 20.139 1.00 89.00 171 THR A N 1
ATOM 1385 C CA . THR A 1 171 ? -23.500 -1.766 18.912 1.00 89.00 171 THR A CA 1
ATOM 1386 C C . THR A 1 171 ? -22.710 -1.376 17.677 1.00 89.00 171 THR A C 1
ATOM 1388 O O . THR A 1 171 ? -22.566 -2.162 16.740 1.00 89.00 171 THR A O 1
ATOM 1391 N N . ASP A 1 172 ? -22.134 -0.176 17.690 1.00 87.12 172 ASP A N 1
ATOM 1392 C CA . ASP A 1 172 ? -21.295 0.326 16.616 1.00 87.12 172 ASP A CA 1
ATOM 1393 C C . ASP A 1 172 ? -20.297 1.369 17.126 1.00 87.12 172 ASP A C 1
ATOM 1395 O O . ASP A 1 172 ? -20.436 1.925 18.217 1.00 87.12 172 ASP A O 1
ATOM 1399 N N . PHE A 1 173 ? -19.260 1.631 16.337 1.00 89.38 173 PHE A N 1
ATOM 1400 C CA . PHE A 1 173 ? -18.269 2.653 16.652 1.00 89.38 173 PHE A CA 1
ATOM 1401 C C . PHE A 1 173 ? -17.711 3.271 15.381 1.00 89.38 173 PHE A C 1
ATOM 1403 O O . PHE A 1 173 ? -17.590 2.619 14.342 1.00 89.38 173 PHE A O 1
ATOM 1410 N N . TRP A 1 174 ? -17.346 4.542 15.485 1.00 85.00 174 TRP A N 1
ATOM 1411 C CA . TRP A 1 174 ? -16.808 5.311 14.378 1.00 85.00 174 TRP A CA 1
ATOM 1412 C C . TRP A 1 174 ? -15.432 5.815 14.767 1.00 85.00 174 TRP A C 1
ATOM 1414 O O . TRP A 1 174 ? -15.213 6.308 15.876 1.00 85.00 174 TRP A O 1
ATOM 1424 N N . LEU A 1 175 ? -14.486 5.658 13.848 1.00 83.00 175 LEU A N 1
ATOM 1425 C CA . LEU A 1 175 ? -13.122 6.116 14.052 1.00 83.00 175 LEU A CA 1
ATOM 1426 C C . LEU A 1 175 ? -12.983 7.565 13.599 1.00 83.00 175 LEU A C 1
ATOM 1428 O O . LEU A 1 175 ? -13.608 7.985 12.622 1.00 83.00 175 LEU A O 1
ATOM 1432 N N . ASP A 1 176 ? -12.157 8.320 14.312 1.00 79.25 176 ASP A N 1
ATOM 1433 C CA . ASP A 1 176 ? -11.709 9.619 13.839 1.00 79.25 176 ASP A CA 1
ATOM 1434 C C . ASP A 1 176 ? -10.686 9.439 12.712 1.00 79.25 176 ASP A C 1
ATOM 1436 O O . ASP A 1 176 ? -10.283 8.329 12.337 1.00 79.25 176 ASP A O 1
ATOM 1440 N N . LYS A 1 177 ? -10.257 10.571 12.160 1.00 69.69 177 LYS A N 1
ATOM 1441 C CA . LYS A 1 177 ? -9.261 10.560 11.104 1.00 69.69 177 LYS A CA 1
ATOM 1442 C C . LYS A 1 177 ? -7.880 10.131 11.606 1.00 69.69 177 LYS A C 1
ATOM 1444 O O . LYS A 1 177 ? -7.095 9.672 10.804 1.00 69.69 177 LYS A O 1
ATOM 1449 N N . ASP A 1 178 ? -7.569 10.203 12.890 1.00 72.31 178 ASP A N 1
ATOM 1450 C CA . ASP A 1 178 ? -6.271 9.777 13.433 1.00 72.31 178 ASP A CA 1
ATOM 1451 C C . ASP A 1 178 ? -6.280 8.287 13.837 1.00 72.31 178 ASP A C 1
ATOM 1453 O O . ASP A 1 178 ? -5.290 7.731 14.319 1.00 72.31 178 ASP A O 1
ATOM 1457 N N . GLY A 1 179 ? -7.393 7.593 13.578 1.00 73.56 179 GLY A N 1
ATOM 1458 C CA . GLY A 1 179 ? -7.588 6.194 13.922 1.00 73.56 179 GLY A CA 1
ATOM 1459 C C . GLY A 1 179 ? -7.898 5.962 15.401 1.00 73.56 179 GLY A C 1
ATOM 1460 O O . GLY A 1 179 ? -7.832 4.812 15.848 1.00 73.56 179 GLY A O 1
ATOM 1461 N N . GLY A 1 180 ? -8.212 7.017 16.150 1.00 83.25 180 GLY A N 1
ATOM 1462 C CA . GLY A 1 180 ? -8.843 6.990 17.462 1.00 83.25 180 GLY A CA 1
ATOM 1463 C C . GLY A 1 180 ? -10.341 6.697 17.370 1.00 83.25 180 GLY A C 1
ATOM 1464 O O . GLY A 1 180 ? -10.921 6.648 16.286 1.00 83.25 180 GLY A O 1
ATOM 1465 N N . ILE A 1 181 ? -10.970 6.442 18.516 1.00 86.75 181 ILE A N 1
ATOM 1466 C CA . ILE A 1 181 ? -12.425 6.286 18.601 1.00 86.75 181 ILE A CA 1
ATOM 1467 C C . ILE A 1 181 ? -13.035 7.683 18.681 1.00 86.75 181 ILE A C 1
ATOM 1469 O O . ILE A 1 181 ? -12.749 8.419 19.622 1.00 86.75 181 ILE A O 1
ATOM 1473 N N . LYS A 1 182 ? -13.890 8.022 17.716 1.00 86.38 182 LYS A N 1
ATOM 1474 C CA . LYS A 1 182 ? -14.631 9.285 17.700 1.00 86.38 182 LYS A CA 1
ATOM 1475 C C . LYS A 1 182 ? -15.975 9.156 18.404 1.00 86.38 182 LYS A C 1
ATOM 1477 O O . LYS A 1 182 ? -16.331 10.000 19.217 1.00 86.38 182 LYS A O 1
ATOM 1482 N N . GLU A 1 183 ? -16.726 8.115 18.056 1.00 88.88 183 GLU A N 1
ATOM 1483 C CA . GLU A 1 183 ? -18.088 7.882 18.539 1.00 88.88 183 GLU A CA 1
ATOM 1484 C C . GLU A 1 183 ? -18.248 6.402 18.909 1.00 88.88 183 GLU A C 1
ATOM 1486 O O . GLU A 1 183 ? -17.764 5.515 18.199 1.00 88.88 183 GLU A O 1
ATOM 1491 N N . LEU A 1 184 ? -18.919 6.150 20.035 1.00 91.38 184 LEU A N 1
ATOM 1492 C CA . LEU A 1 184 ? -19.282 4.825 20.541 1.00 91.38 184 LEU A CA 1
ATOM 1493 C C . LEU A 1 184 ? -20.789 4.781 20.732 1.00 91.38 184 LEU A C 1
ATOM 1495 O O . LEU A 1 184 ? -21.347 5.616 21.442 1.00 91.38 184 LEU A O 1
ATOM 1499 N N . HIS A 1 185 ? -21.442 3.812 20.104 1.00 91.81 185 HIS A N 1
ATOM 1500 C CA . HIS A 1 185 ? -22.867 3.575 20.264 1.00 91.81 185 HIS A CA 1
ATOM 1501 C C . HIS A 1 185 ? -23.043 2.333 21.137 1.00 91.81 185 HIS A C 1
ATOM 1503 O O . HIS A 1 185 ? -22.473 1.278 20.851 1.00 91.81 185 HIS A O 1
ATOM 1509 N N . MET A 1 186 ? -23.787 2.480 22.234 1.00 93.56 186 MET A N 1
ATOM 1510 C CA . MET A 1 186 ? -23.986 1.425 23.227 1.00 93.56 186 MET A CA 1
ATOM 1511 C C . MET A 1 186 ? -25.477 1.208 23.519 1.00 93.56 186 MET A C 1
ATOM 1513 O O . MET A 1 186 ? -26.257 2.159 23.509 1.00 93.56 186 MET A O 1
ATOM 1517 N N . GLU A 1 187 ? -25.849 -0.036 23.810 1.00 93.50 187 GLU A N 1
ATOM 1518 C CA . GLU A 1 187 ? -27.174 -0.501 24.243 1.00 93.50 187 GLU A CA 1
ATOM 1519 C C . GLU A 1 187 ? -27.121 -1.035 25.689 1.00 93.50 187 GLU A C 1
ATOM 1521 O O . GLU A 1 187 ? -26.053 -1.409 26.175 1.00 93.50 187 GLU A O 1
ATOM 1526 N N . ASP A 1 188 ? -28.269 -1.065 26.384 1.00 91.62 188 ASP A N 1
ATOM 1527 C CA . ASP A 1 188 ? -28.390 -1.436 27.816 1.00 91.62 188 ASP A CA 1
ATOM 1528 C C . ASP A 1 188 ? -27.380 -0.686 28.711 1.00 91.62 188 ASP A C 1
ATOM 1530 O O . ASP A 1 188 ? -26.638 -1.267 29.506 1.00 91.62 188 ASP A O 1
ATOM 1534 N N . VAL A 1 189 ? -27.312 0.638 28.525 1.00 90.62 189 VAL A N 1
ATOM 1535 C CA . VAL A 1 189 ? -26.324 1.491 29.193 1.00 90.62 189 VAL A CA 1
ATOM 1536 C C . VAL A 1 189 ? -26.708 1.751 30.651 1.00 90.62 189 VAL A C 1
ATOM 1538 O O . VAL A 1 189 ? -27.816 2.193 30.953 1.00 90.62 189 VAL A O 1
ATOM 1541 N N . ARG A 1 190 ? -25.749 1.543 31.554 1.00 91.00 190 ARG A N 1
ATOM 1542 C CA . ARG A 1 190 ? -25.834 1.796 32.998 1.00 91.00 190 ARG A CA 1
ATOM 1543 C C . ARG A 1 190 ? -24.724 2.752 33.429 1.00 91.00 190 ARG A C 1
ATOM 1545 O O . ARG A 1 190 ? -23.672 2.801 32.796 1.00 91.00 190 ARG A O 1
ATOM 1552 N N . ARG A 1 191 ? -24.977 3.512 34.491 1.00 82.56 191 ARG A N 1
ATOM 1553 C CA . ARG A 1 191 ? -24.032 4.454 35.107 1.00 82.56 191 ARG A CA 1
ATOM 1554 C C . ARG A 1 191 ? -23.485 3.881 36.410 1.00 82.56 191 ARG A C 1
ATOM 1556 O O . ARG A 1 191 ? -24.261 3.162 37.079 1.00 82.56 191 ARG A O 1
#

Foldseek 3Di:
DDLVQLVVLLVLLLLLLLLLVCLLQVDPQFPPLADDDPVNSSVNSNVVSVVLVVVLVVVCVVVVDDDDVVVVVCSNVVPCVPVPPVCCVVCVVVVVVSSVVSSVVSNVVSVVLSVVCVVVVCVVVDVVSPTGQPCCVVQVPDADPVGDDWDWDWDWDDDPPDIDIKIFTWDDFDADNNSHTDDTDGDPIDD

pLDDT: mean 84.83, std 10.86, range [51.03, 97.31]

Radius of gyration: 24.1 Å; chains: 1; bounding box: 52×43×67 Å

Sequence (191 aa):
MSLAVGFLIIFLLAVPGIVFRVTYLSSPYSKRNINTTTLEEIYSSLIPAFIFHSVSVLVLSGLGYKINFQFIFNLLIANNAAKDINRLNDYLFSFLVYMFINTLVNFLAALALRKIVLKFNLYKKYPALSIYNKWYDILKPKSTAAEPISVWLDVLLETKNDTLIYRGFLTDFWLDKDGGIKELHMEDVRR

Secondary structure (DSSP, 8-state):
--HHHHHHHHHHHHHHHHHHHHHHT-STTBGGGS---HHHHHHHHHHHHHHHHHHHHHHHHHTT----HHHHHHHHTT-TT---HHHHHHHHHHHHHHHHHHHHHHHHHHHHHHHHHHHTTGGGT-GGG--B-HHHHHHS---BTTBPPP-EEEEEEE-SS-EEEEEEEEEEEEE-TTSSEEEEEEEEEE-